Protein AF-A0A7E4VGL7-F1 (afdb_monomer_l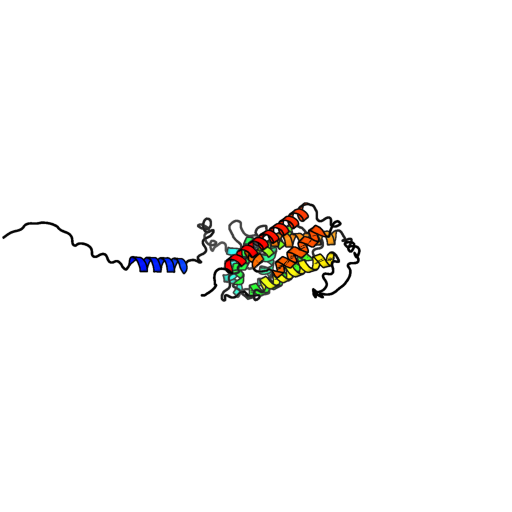ite)

Secondary structure (DSSP, 8-state):
--------PPPP----SHHHHHHHHHHHHHHHS--S--SSTTS-SS--S--GGGS--SHHHHHHHHHS--TT--HHHHHHHHHHHGGGS-HHHHHHHHHHHHHHHHH-S-HHHHHHHHHHHTTSHHHHHHHHHHHHHHHHHHTT-SS--HHHHHHHHHHHHHHHH-----SS--S--TT-HHHHHHHHHHHHHHHHHHHHTT----------S----------------HHHHHHHHHHHHHHHHHHHHS-HHHHHH-HHHHHHHHHHHHHHHHS-TT----HHHHHHHHHHHHHHHHHHHHHHHHHHHHSSS----

pLDDT: mean 70.69, std 19.96, range [30.34, 95.12]

Radius of gyration: 28.53 Å; chains: 1; bounding box: 106×74×69 Å

Sequence (317 aa):
MSDDQQRGRPSGGRGRGRGRDQRFLNNLQAQMGGMSLGGNRRQQRGRSAPLRDDLPTSLEDFLERVRTPKPHESLTDLAVYYRENYANWTDAEVTKVAEAVFNFSYHSDSMYDAVGFLNVAFADERFQNIFTKEFVIMAAILLDESDPDISQYERLGGFIGHMLKTKFNRPFHLIVDYSNKLLVAVMNVLMGILNEIPEALGIDEGPHVPDADNVEEEEEPTPAVPQLNDEDLSLLKCKATVLVCVVRVMNRRLFLDHFDLNDHVYKVLRILLCDTDGLALGKDLRRMILTAIIDIEKFSVLGAKNSTTNVLTQTPT

Foldseek 3Di:
DDDDDDDDDDDDDDPPDPPVVVVVVVVVCCVVVVVPDDDPPPPPDPDDQPDPVPDQPDLVSLLVCLQPPDPSDFLLSSLVVCVVCVVVDDLVSLLSVLVSLVVSLQPDPPLVSSLSSCLSNVLDVSSQVSNLVVVLVVLVCQLPDQDHDLSSLLSLLLNLLVNLVDDRDYDDDDDDDPVRSNVVSSVVSLVVLLVVLCVQQVNPPDDDDDPPDDDDDPPDPLPDGPPDDPRSLVSSLSSLSSLLSSLVSHDLVSCVVCVVSLVSSLVSLCCVQPVPPPRPSDPVSNVSSVVSNVSSVVSVVVSVVVVVVVVPPDDDD

Structure (mmCIF, N/CA/C/O backbone):
data_AF-A0A7E4VGL7-F1
#
_entry.id   AF-A0A7E4VGL7-F1
#
loop_
_atom_site.group_PDB
_atom_site.id
_atom_site.type_symbol
_atom_site.label_atom_id
_atom_site.label_alt_id
_atom_site.label_comp_id
_atom_site.label_asym_id
_atom_site.label_entity_id
_atom_site.label_seq_id
_atom_site.pdbx_PDB_ins_code
_atom_site.Cartn_x
_atom_site.Cartn_y
_atom_site.Cartn_z
_atom_site.occupancy
_atom_site.B_iso_or_equiv
_atom_site.auth_seq_id
_atom_site.auth_comp_id
_atom_site.auth_asym_id
_atom_site.auth_atom_id
_atom_site.pdbx_PDB_model_num
ATOM 1 N N . MET A 1 1 ? -83.008 -52.522 12.112 1.00 35.75 1 MET A N 1
ATOM 2 C CA . MET A 1 1 ? -82.609 -53.684 11.294 1.00 35.75 1 MET A CA 1
ATOM 3 C C . MET A 1 1 ? -81.917 -53.128 10.062 1.00 35.75 1 MET A C 1
ATOM 5 O O . MET A 1 1 ? -82.563 -52.330 9.404 1.00 35.75 1 MET A O 1
ATOM 9 N N . SER A 1 2 ? -80.683 -53.402 9.662 1.00 36.56 2 SER A N 1
ATOM 10 C CA . SER A 1 2 ? -79.429 -53.921 10.232 1.00 36.56 2 SER A CA 1
ATOM 11 C C . SER A 1 2 ? -78.349 -53.518 9.206 1.00 36.56 2 SER A C 1
ATOM 13 O O . SER A 1 2 ? -78.688 -53.168 8.074 1.00 36.56 2 SER A O 1
ATOM 15 N N . ASP A 1 3 ? -77.091 -53.536 9.626 1.00 41.38 3 ASP A N 1
ATOM 16 C CA . ASP A 1 3 ? -75.873 -53.173 8.890 1.00 41.38 3 ASP A CA 1
ATOM 17 C C . ASP A 1 3 ? -75.716 -53.826 7.499 1.00 41.38 3 ASP A C 1
ATOM 19 O O . ASP A 1 3 ? -76.172 -54.945 7.292 1.00 41.38 3 ASP A O 1
ATOM 23 N N . ASP A 1 4 ? -75.013 -53.166 6.564 1.00 41.81 4 ASP A N 1
ATOM 24 C CA . ASP A 1 4 ? -73.646 -53.596 6.228 1.00 41.81 4 ASP A CA 1
ATOM 25 C C . ASP A 1 4 ? -72.875 -52.673 5.260 1.00 41.81 4 ASP A C 1
ATOM 27 O O . ASP A 1 4 ? -73.409 -51.886 4.481 1.00 41.81 4 ASP A O 1
ATOM 31 N N . GLN A 1 5 ? -71.560 -52.786 5.400 1.00 48.84 5 GLN A N 1
ATOM 32 C CA . GLN A 1 5 ? -70.454 -51.967 4.908 1.00 48.84 5 GLN A CA 1
ATOM 33 C C . GLN A 1 5 ? -70.319 -51.868 3.376 1.00 48.84 5 GLN A C 1
ATOM 35 O O . GLN A 1 5 ? -70.469 -52.866 2.680 1.00 48.84 5 GLN A O 1
ATOM 40 N N . GLN A 1 6 ? -69.793 -50.737 2.872 1.00 42.19 6 GLN A N 1
ATOM 41 C CA . GLN A 1 6 ? -68.532 -50.725 2.102 1.00 42.19 6 GLN A CA 1
ATOM 42 C C . GLN A 1 6 ? -67.979 -49.313 1.826 1.00 42.19 6 GLN A C 1
ATOM 44 O O . GLN A 1 6 ? -68.684 -48.314 1.737 1.00 42.19 6 GLN A O 1
ATOM 49 N N . ARG A 1 7 ? -66.647 -49.273 1.751 1.00 46.03 7 ARG A N 1
ATOM 50 C CA . ARG A 1 7 ? -65.733 -48.124 1.710 1.00 46.03 7 ARG A CA 1
ATOM 51 C C . ARG A 1 7 ? -65.721 -47.418 0.344 1.00 46.03 7 ARG A C 1
ATOM 53 O O . ARG A 1 7 ? -65.695 -48.084 -0.682 1.00 46.03 7 ARG A O 1
ATOM 60 N N . GLY A 1 8 ? -65.537 -46.095 0.327 1.00 34.19 8 GLY A N 1
ATOM 61 C CA . GLY A 1 8 ? -65.179 -45.352 -0.891 1.00 34.19 8 GLY A CA 1
ATOM 62 C C . GLY A 1 8 ? -64.869 -43.876 -0.629 1.00 34.19 8 GLY A C 1
ATOM 63 O O . GLY A 1 8 ? -65.684 -43.153 -0.079 1.00 34.19 8 GLY A O 1
ATOM 64 N N . ARG A 1 9 ? -63.654 -43.449 -0.980 1.00 42.56 9 ARG A N 1
ATOM 65 C CA . ARG A 1 9 ? -63.027 -42.142 -0.699 1.00 42.56 9 ARG A CA 1
ATOM 66 C C . ARG A 1 9 ? -63.719 -40.952 -1.396 1.00 42.56 9 ARG A C 1
ATOM 68 O O . ARG A 1 9 ? -64.137 -41.116 -2.539 1.00 42.56 9 ARG A O 1
ATOM 75 N N . PRO A 1 10 ? -63.681 -39.727 -0.831 1.00 38.69 10 PRO A N 1
ATOM 76 C CA . PRO A 1 10 ? -63.914 -38.515 -1.608 1.00 38.69 10 PRO A CA 1
ATOM 77 C C . PRO A 1 10 ? -62.696 -38.203 -2.494 1.00 38.69 10 PRO A C 1
ATOM 79 O O . PRO A 1 10 ? -61.553 -38.122 -2.036 1.00 38.69 10 PRO A O 1
ATOM 82 N N . SER A 1 11 ? -62.957 -38.046 -3.791 1.00 43.16 11 SER A N 1
ATOM 83 C CA . SER A 1 11 ? -62.014 -37.593 -4.809 1.00 43.16 11 SER A CA 1
ATOM 84 C C . SER A 1 11 ? -61.562 -36.159 -4.538 1.00 43.16 11 SER A C 1
ATOM 86 O O . SER A 1 11 ? -62.377 -35.241 -4.444 1.00 43.16 11 SER A O 1
ATOM 88 N N . GLY A 1 12 ? -60.245 -35.979 -4.447 1.00 35.97 12 GLY A N 1
ATOM 89 C CA . GLY A 1 12 ? -59.592 -34.697 -4.233 1.00 35.97 12 GLY A CA 1
ATOM 90 C C . GLY A 1 12 ? -59.889 -33.670 -5.326 1.00 35.97 12 GLY A C 1
ATOM 91 O O . GLY A 1 12 ? -59.469 -33.816 -6.476 1.00 35.97 12 GLY A O 1
ATOM 92 N N . GLY A 1 13 ? -60.523 -32.572 -4.918 1.00 40.03 13 GLY A N 1
ATOM 93 C CA . GLY A 1 13 ? -60.442 -31.295 -5.612 1.00 40.03 13 GLY A CA 1
ATOM 94 C C . GLY A 1 13 ? -59.009 -30.773 -5.529 1.00 40.03 13 GLY A C 1
ATOM 95 O O . GLY A 1 13 ? -58.527 -30.370 -4.471 1.00 40.03 13 GLY A O 1
ATOM 96 N N . ARG A 1 14 ? -58.302 -30.825 -6.658 1.00 42.03 14 ARG A N 1
ATOM 97 C CA . ARG A 1 14 ? -56.966 -30.253 -6.838 1.00 42.03 14 ARG A CA 1
ATOM 98 C C . ARG A 1 14 ? -57.034 -28.733 -6.671 1.00 42.03 14 ARG A C 1
ATOM 100 O O . ARG A 1 14 ? -57.375 -28.023 -7.613 1.00 42.03 14 ARG A O 1
ATOM 107 N N . GLY A 1 15 ? -56.624 -28.239 -5.506 1.00 43.31 15 GLY A N 1
ATOM 108 C CA . GLY A 1 15 ? -56.225 -26.847 -5.301 1.00 43.31 15 GLY A CA 1
ATOM 109 C C . GLY A 1 15 ? -54.979 -26.516 -6.127 1.00 43.31 15 GLY A C 1
ATOM 110 O O . GLY A 1 15 ? -53.855 -26.546 -5.628 1.00 43.31 15 GLY A O 1
ATOM 111 N N . ARG A 1 16 ? -55.165 -26.216 -7.415 1.00 52.44 16 ARG A N 1
ATOM 112 C CA . ARG A 1 16 ? -54.160 -25.549 -8.250 1.00 52.44 16 ARG A CA 1
ATOM 113 C C . ARG A 1 16 ? -54.174 -24.064 -7.893 1.00 52.44 16 ARG A C 1
ATOM 115 O O . ARG A 1 16 ? -54.983 -23.315 -8.414 1.00 52.44 16 ARG A O 1
ATOM 122 N N . GLY A 1 17 ? -53.294 -23.657 -6.985 1.00 50.47 17 GLY A N 1
ATOM 123 C CA . GLY A 1 17 ? -53.096 -22.235 -6.682 1.00 50.47 17 GLY A CA 1
ATOM 124 C C . GLY A 1 17 ? -51.926 -21.964 -5.746 1.00 50.47 17 GLY A C 1
ATOM 125 O O . GLY A 1 17 ? -51.097 -21.118 -6.033 1.00 50.47 17 GLY A O 1
ATOM 126 N N . ARG A 1 18 ? -51.743 -22.765 -4.692 1.00 51.69 18 ARG A N 1
ATOM 127 C CA . ARG A 1 18 ? -50.743 -22.451 -3.649 1.00 51.69 18 ARG A CA 1
ATOM 128 C C . ARG A 1 18 ? -49.295 -22.844 -3.969 1.00 51.69 18 ARG A C 1
ATOM 130 O O . ARG A 1 18 ? -48.388 -22.515 -3.222 1.00 51.69 18 ARG A O 1
ATOM 137 N N . GLY A 1 19 ? -49.052 -23.544 -5.079 1.00 49.53 19 GLY A N 1
ATOM 138 C CA . GLY A 1 19 ? -47.708 -24.005 -5.456 1.00 49.53 19 GLY A CA 1
ATOM 139 C C . GLY A 1 19 ? -46.910 -23.041 -6.338 1.00 49.53 19 GLY A C 1
ATOM 140 O O . GLY A 1 19 ? -45.701 -23.237 -6.477 1.00 49.53 19 GLY A O 1
ATOM 141 N N . ARG A 1 20 ? -47.569 -22.049 -6.961 1.00 49.75 20 ARG A N 1
ATOM 142 C CA . ARG A 1 20 ? -46.892 -20.994 -7.735 1.00 49.75 20 ARG A CA 1
ATOM 143 C C . ARG A 1 20 ? -46.494 -19.836 -6.834 1.00 49.75 20 ARG A C 1
ATOM 145 O O . ARG A 1 20 ? -45.345 -19.430 -6.916 1.00 49.75 20 ARG A O 1
ATOM 152 N N . ASP A 1 21 ? -47.351 -19.436 -5.900 1.00 53.22 21 ASP A N 1
ATOM 153 C CA . ASP A 1 21 ? -47.039 -18.338 -4.979 1.00 53.22 21 ASP A CA 1
ATOM 154 C C . ASP A 1 21 ? -45.958 -18.732 -3.970 1.00 53.22 21 ASP A C 1
ATOM 156 O O . ASP A 1 21 ? -45.060 -17.946 -3.711 1.00 53.22 21 ASP A O 1
ATOM 160 N N . GLN A 1 22 ? -45.938 -19.983 -3.491 1.00 51.12 22 GLN A N 1
ATOM 161 C CA . GLN A 1 22 ? -44.859 -20.456 -2.614 1.00 51.12 22 GLN A CA 1
ATOM 162 C C . GLN A 1 22 ? -43.512 -20.554 -3.347 1.00 51.12 22 GLN A C 1
ATOM 164 O O . GLN A 1 22 ? -42.471 -20.271 -2.768 1.00 51.12 22 GLN A O 1
ATOM 169 N N . ARG A 1 23 ? -43.508 -20.946 -4.630 1.00 56.47 23 ARG A N 1
ATOM 170 C CA . ARG A 1 23 ? -42.279 -20.984 -5.441 1.00 56.47 23 ARG A CA 1
ATOM 171 C C . ARG A 1 23 ? -41.836 -19.594 -5.872 1.00 56.47 23 ARG A C 1
ATOM 173 O O . ARG A 1 23 ? -40.640 -19.356 -5.943 1.00 56.47 23 ARG A O 1
ATOM 180 N N . PHE A 1 24 ? -42.777 -18.690 -6.120 1.00 59.03 24 PHE A N 1
ATOM 181 C CA . PHE A 1 24 ? -42.495 -17.293 -6.410 1.00 59.03 24 PHE A CA 1
ATOM 182 C C . PHE A 1 24 ? -41.963 -16.580 -5.170 1.00 59.03 24 PHE A C 1
ATOM 184 O O . PHE A 1 24 ? -40.935 -15.937 -5.278 1.00 59.03 24 PHE A O 1
ATOM 191 N N . LEU A 1 25 ? -42.553 -16.785 -3.987 1.00 55.59 25 LEU A N 1
ATOM 192 C CA . LEU A 1 25 ? -42.050 -16.261 -2.714 1.00 55.59 25 LEU A CA 1
ATOM 193 C C . LEU A 1 25 ? -40.712 -16.886 -2.319 1.00 55.59 25 LEU A C 1
ATOM 195 O O . LEU A 1 25 ? -39.833 -16.155 -1.893 1.00 55.59 25 LEU A O 1
ATOM 199 N N . ASN A 1 26 ? -40.498 -18.190 -2.525 1.00 50.38 26 ASN A N 1
ATOM 200 C CA . ASN A 1 26 ? -39.191 -18.811 -2.282 1.00 50.38 26 ASN A CA 1
ATOM 201 C C . ASN A 1 26 ? -38.133 -18.333 -3.290 1.00 50.38 26 ASN A C 1
ATOM 203 O O . ASN A 1 26 ? -36.980 -18.157 -2.911 1.00 50.38 26 ASN A O 1
ATOM 207 N N . ASN A 1 27 ? -38.505 -18.076 -4.550 1.00 56.97 27 ASN A N 1
ATOM 208 C CA . ASN A 1 27 ? -37.599 -17.492 -5.540 1.00 56.97 27 ASN A CA 1
ATOM 209 C C . ASN A 1 27 ? -37.365 -15.999 -5.296 1.00 56.97 27 ASN A C 1
ATOM 211 O O . ASN A 1 27 ? -36.249 -15.547 -5.510 1.00 56.97 27 ASN A O 1
ATOM 215 N N . LEU A 1 28 ? -38.349 -15.249 -4.792 1.00 45.16 28 LEU A N 1
ATOM 216 C CA . LEU A 1 28 ? -38.171 -13.864 -4.353 1.00 45.16 28 LEU A CA 1
ATOM 217 C C . LEU A 1 28 ? -37.354 -13.800 -3.069 1.00 45.16 28 LEU A C 1
ATOM 219 O O . LEU A 1 28 ? -36.558 -12.894 -2.916 1.00 45.16 28 LEU A O 1
ATOM 223 N N . GLN A 1 29 ? -37.485 -14.763 -2.159 1.00 48.03 29 GLN A N 1
ATOM 224 C CA . GLN A 1 29 ? -36.655 -14.860 -0.961 1.00 48.03 29 GLN A CA 1
ATOM 225 C C . GLN A 1 29 ? -35.239 -15.345 -1.306 1.00 48.03 29 GLN A C 1
ATOM 227 O O . GLN A 1 29 ? -34.291 -14.948 -0.643 1.00 48.03 29 GLN A O 1
ATOM 232 N N . ALA A 1 30 ? -35.062 -16.117 -2.382 1.00 51.22 30 ALA A N 1
ATOM 233 C CA . ALA A 1 30 ? -33.752 -16.441 -2.948 1.00 51.22 30 ALA A CA 1
ATOM 234 C C . ALA A 1 30 ? -33.145 -15.275 -3.758 1.00 51.22 30 ALA A C 1
ATOM 236 O O . ALA A 1 30 ? -31.930 -15.103 -3.745 1.00 51.22 30 ALA A O 1
ATOM 237 N N . GLN A 1 31 ? -33.965 -14.449 -4.419 1.00 48.06 31 GLN A N 1
ATOM 238 C CA . GLN A 1 31 ? -33.520 -13.268 -5.176 1.00 48.06 31 GLN A CA 1
ATOM 239 C C . GLN A 1 31 ? -33.316 -12.030 -4.290 1.00 48.06 31 GLN A C 1
ATOM 241 O O . GLN A 1 31 ? -32.414 -11.246 -4.555 1.00 48.06 31 GLN A O 1
ATOM 246 N N . MET A 1 32 ? -34.078 -11.879 -3.205 1.00 42.41 32 MET A N 1
ATOM 247 C CA . MET A 1 32 ? -33.905 -10.822 -2.198 1.00 42.41 32 MET A CA 1
ATOM 248 C C . MET A 1 32 ? -33.009 -11.263 -1.028 1.00 42.41 32 MET A C 1
ATOM 250 O O . MET A 1 32 ? -32.472 -10.420 -0.320 1.00 42.41 32 MET A O 1
ATOM 254 N N . GLY A 1 33 ? -32.791 -12.570 -0.841 1.00 43.81 33 GLY A N 1
ATOM 255 C CA . GLY A 1 33 ? -31.859 -13.160 0.136 1.00 43.81 33 GLY A CA 1
ATOM 256 C C . GLY A 1 33 ? -30.529 -13.631 -0.469 1.00 43.81 33 GLY A C 1
ATOM 257 O O . GLY A 1 33 ? -29.818 -14.429 0.141 1.00 43.81 33 GLY A O 1
ATOM 258 N N . GLY A 1 34 ? -30.196 -13.154 -1.671 1.00 36.78 34 GLY A N 1
ATOM 259 C CA . GLY A 1 34 ? -29.098 -13.639 -2.513 1.00 36.78 34 GLY A CA 1
ATOM 260 C C . GLY A 1 34 ? -27.893 -12.706 -2.655 1.00 36.78 34 GLY A C 1
ATOM 261 O O . GLY A 1 34 ? -27.204 -12.771 -3.664 1.00 36.78 34 GLY A O 1
ATOM 262 N N . MET A 1 35 ? -27.612 -11.858 -1.663 1.00 37.28 35 MET A N 1
ATOM 263 C CA . MET A 1 35 ? -26.263 -11.321 -1.402 1.00 37.28 35 MET A CA 1
ATOM 264 C C . MET A 1 35 ? -25.820 -11.721 0.013 1.00 37.28 35 MET A C 1
ATOM 266 O O . MET A 1 35 ? -25.294 -10.931 0.789 1.00 37.28 35 MET A O 1
ATOM 270 N N . SER A 1 36 ? -26.061 -12.986 0.367 1.00 37.47 36 SER A N 1
ATOM 271 C CA . SER A 1 36 ? -25.410 -13.620 1.508 1.00 37.47 36 SER A CA 1
ATOM 272 C C . SER A 1 36 ? -24.080 -14.210 1.045 1.00 37.47 36 SER A C 1
ATOM 274 O O . SER A 1 36 ? -24.042 -15.126 0.226 1.00 37.47 36 SER A O 1
ATOM 276 N N . LEU A 1 37 ? -22.995 -13.635 1.563 1.00 42.81 37 LEU A N 1
ATOM 277 C CA . LEU A 1 37 ? -21.621 -14.145 1.596 1.00 42.81 37 LEU A CA 1
ATOM 278 C C . LEU A 1 37 ? -21.549 -15.683 1.537 1.00 42.81 37 LEU A C 1
ATOM 280 O O . LEU A 1 37 ? -21.711 -16.376 2.546 1.00 42.81 37 LEU A O 1
ATOM 284 N N . GLY A 1 38 ? -21.281 -16.212 0.344 1.00 37.66 38 GLY A N 1
ATOM 285 C CA . GLY A 1 38 ? -21.387 -17.641 0.053 1.00 37.66 38 GLY A CA 1
ATOM 286 C C . GLY A 1 38 ? -20.372 -18.130 -0.973 1.00 37.66 38 GLY A C 1
ATOM 287 O O . GLY A 1 38 ? -20.719 -18.906 -1.851 1.00 37.66 38 GLY A O 1
ATOM 288 N N . GLY A 1 39 ? -19.122 -17.682 -0.859 1.00 32.72 39 GLY A N 1
ATOM 289 C CA . GLY A 1 39 ? -17.999 -18.138 -1.681 1.00 32.72 39 GLY A CA 1
ATOM 290 C C . GLY A 1 39 ? -16.689 -18.114 -0.897 1.00 32.72 39 GLY A C 1
ATOM 291 O O . GLY A 1 39 ? -15.797 -17.365 -1.257 1.00 32.72 39 GLY A O 1
ATOM 292 N N . ASN A 1 40 ? -16.676 -18.834 0.239 1.00 34.66 40 ASN A N 1
ATOM 293 C CA . ASN A 1 40 ? -15.522 -19.414 0.975 1.00 34.66 40 ASN A CA 1
ATOM 294 C C . ASN A 1 40 ? -15.868 -19.813 2.432 1.00 34.66 40 ASN A C 1
ATOM 296 O O . ASN A 1 40 ? -15.005 -19.956 3.291 1.00 34.66 40 ASN A O 1
ATOM 300 N N . ARG A 1 41 ? -17.143 -20.096 2.739 1.00 38.06 41 ARG A N 1
ATOM 301 C CA . ARG A 1 41 ? -17.573 -20.640 4.044 1.00 38.06 41 ARG A CA 1
ATOM 302 C C . ARG A 1 41 ? -17.479 -22.172 4.123 1.00 38.06 41 ARG A C 1
ATOM 304 O O . ARG A 1 41 ? -18.431 -22.838 4.524 1.00 38.06 41 ARG A O 1
ATOM 311 N N . ARG A 1 42 ? -16.328 -22.746 3.757 1.00 39.75 42 ARG A N 1
ATOM 312 C CA . ARG A 1 42 ? -16.004 -24.156 4.064 1.00 39.75 42 ARG A CA 1
ATOM 313 C C . ARG A 1 42 ? -14.749 -24.359 4.924 1.00 39.75 42 ARG A C 1
ATOM 315 O O . ARG A 1 42 ? -14.366 -25.502 5.129 1.00 39.75 42 ARG A O 1
ATOM 322 N N . GLN A 1 43 ? -14.196 -23.296 5.523 1.00 42.91 43 GLN A N 1
ATOM 323 C CA . GLN A 1 43 ? -13.124 -23.406 6.533 1.00 42.91 43 GLN A CA 1
ATOM 324 C C . GLN A 1 43 ? -13.321 -22.602 7.838 1.00 42.91 43 GLN A C 1
ATOM 326 O O . GLN A 1 43 ? -12.445 -22.623 8.689 1.00 42.91 43 GLN A O 1
ATOM 331 N N . GLN A 1 44 ? -14.471 -21.958 8.079 1.00 43.75 44 GLN A N 1
ATOM 332 C CA . GLN A 1 44 ? -14.704 -21.192 9.325 1.00 43.75 44 GLN A CA 1
ATOM 333 C C . GLN A 1 44 ? -15.901 -21.693 10.153 1.00 43.75 44 GLN A C 1
ATOM 335 O O . GLN A 1 44 ? -16.683 -20.916 10.693 1.00 43.75 44 GLN A O 1
ATOM 340 N N . ARG A 1 45 ? -16.069 -23.013 10.271 1.00 38.84 45 ARG A N 1
ATOM 341 C CA . ARG A 1 45 ? -16.861 -23.604 11.364 1.00 38.84 45 ARG A CA 1
ATOM 342 C C . ARG A 1 45 ? -15.884 -24.238 12.343 1.00 38.84 45 ARG A C 1
ATOM 344 O O . ARG A 1 45 ? -15.449 -25.358 12.111 1.00 38.84 45 ARG A O 1
ATOM 351 N N . GLY A 1 46 ? -15.523 -23.495 13.391 1.00 37.41 46 GLY A N 1
ATOM 352 C CA . GLY A 1 46 ? -14.714 -24.030 14.489 1.00 37.41 46 GLY A CA 1
ATOM 353 C C . GLY A 1 46 ? -13.739 -23.076 15.181 1.00 37.41 46 GLY A C 1
ATOM 354 O O . GLY A 1 46 ? -13.053 -23.533 16.083 1.00 37.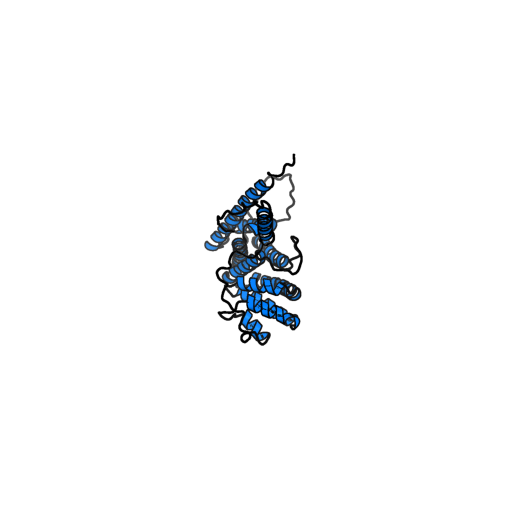41 46 GLY A O 1
ATOM 355 N N . ARG A 1 47 ? -13.652 -21.788 14.821 1.00 43.62 47 ARG A N 1
ATOM 356 C CA . ARG A 1 47 ? -12.940 -20.818 15.667 1.00 43.62 47 ARG A CA 1
ATOM 357 C C . ARG A 1 47 ? -13.957 -20.135 16.568 1.00 43.62 47 ARG A C 1
ATOM 359 O O . ARG A 1 47 ? -14.747 -19.309 16.119 1.00 43.62 47 ARG A O 1
ATOM 366 N N . SER A 1 48 ? -14.010 -20.604 17.811 1.00 37.84 48 SER A N 1
ATOM 367 C CA . SER A 1 48 ? -14.604 -19.873 18.923 1.00 37.84 48 SER A CA 1
ATOM 368 C C . SER A 1 48 ? -14.071 -18.445 18.902 1.00 37.84 48 SER A C 1
ATOM 370 O O . SER A 1 48 ? -12.881 -18.253 18.652 1.00 37.84 48 SER A O 1
ATOM 372 N N . ALA A 1 49 ? -14.940 -17.471 19.183 1.00 44.28 49 ALA A N 1
ATOM 373 C CA . ALA A 1 49 ? -14.508 -16.141 19.601 1.00 44.28 49 ALA A CA 1
ATOM 374 C C . ALA A 1 49 ? -13.335 -16.276 20.591 1.00 44.28 49 ALA A C 1
ATOM 376 O O . ALA A 1 49 ? -13.330 -17.263 21.346 1.00 44.28 49 ALA A O 1
ATOM 377 N N . PRO A 1 50 ? -12.354 -15.354 20.584 1.00 47.22 50 PRO A N 1
ATOM 378 C CA . PRO A 1 50 ? -11.258 -15.403 21.541 1.00 47.22 50 PRO A CA 1
ATOM 379 C C . PRO A 1 50 ? -11.846 -15.642 22.933 1.00 47.22 50 PRO A C 1
ATOM 381 O O . PRO A 1 50 ? -12.807 -14.976 23.336 1.00 47.22 50 PRO A O 1
ATOM 384 N N . LEU A 1 51 ? -11.357 -16.687 23.612 1.00 52.97 51 LEU A N 1
ATOM 385 C CA . LEU A 1 51 ? -11.709 -16.958 25.002 1.00 52.97 51 LEU A CA 1
ATOM 386 C C . LEU A 1 51 ? -11.545 -15.629 25.743 1.00 52.97 51 LEU A C 1
ATOM 388 O O . LEU A 1 51 ? -10.500 -15.001 25.616 1.00 52.97 51 LEU A O 1
ATOM 392 N N . ARG A 1 52 ? -12.586 -15.169 26.449 1.00 54.66 52 ARG A N 1
ATOM 393 C CA . ARG A 1 52 ? -12.614 -13.848 27.110 1.00 54.66 52 ARG A CA 1
ATOM 394 C C . ARG A 1 52 ? -11.395 -13.576 28.006 1.00 54.66 52 ARG A C 1
ATOM 396 O O . ARG A 1 52 ? -11.092 -12.417 28.255 1.00 54.66 52 ARG A O 1
ATOM 403 N N . ASP A 1 53 ? -10.706 -14.628 28.440 1.00 57.53 53 ASP A N 1
ATOM 404 C CA . ASP A 1 53 ? -9.503 -14.577 29.273 1.00 57.53 53 ASP A CA 1
ATOM 405 C C . ASP A 1 53 ? -8.210 -14.259 28.494 1.00 57.53 53 ASP A C 1
ATOM 407 O O . ASP A 1 53 ? -7.172 -14.029 29.103 1.00 57.53 53 ASP A O 1
ATOM 411 N N . ASP A 1 54 ? -8.256 -14.238 27.159 1.00 74.94 54 ASP A N 1
ATOM 412 C CA . ASP A 1 54 ? -7.120 -13.943 26.276 1.00 74.94 54 ASP A CA 1
ATOM 413 C C . ASP A 1 54 ? -7.320 -12.612 25.534 1.00 74.94 54 ASP A C 1
ATOM 415 O O . ASP A 1 54 ? -6.847 -12.447 24.411 1.00 74.94 54 ASP A O 1
ATOM 419 N N . LEU A 1 55 ? -8.060 -11.664 26.118 1.00 78.94 55 LEU A N 1
ATOM 420 C CA . LEU A 1 55 ? -8.203 -10.314 25.572 1.00 78.94 55 LEU A CA 1
ATOM 421 C C . LEU A 1 55 ? -7.032 -9.419 26.009 1.00 78.94 55 LEU A C 1
ATOM 423 O O . LEU A 1 55 ? -6.496 -9.610 27.101 1.00 78.94 55 LEU A O 1
ATOM 427 N N . PRO A 1 56 ? -6.624 -8.452 25.171 1.00 83.00 56 PRO A N 1
ATOM 428 C CA . PRO A 1 56 ? -5.628 -7.460 25.550 1.00 83.00 56 PRO A CA 1
ATOM 429 C C . PRO A 1 56 ? -6.030 -6.730 26.839 1.00 83.00 56 PRO A C 1
ATOM 431 O O . PRO A 1 56 ? -7.188 -6.355 27.005 1.00 83.00 56 PRO A O 1
ATOM 434 N N . THR A 1 57 ? -5.083 -6.521 27.751 1.00 84.62 57 THR A N 1
ATOM 435 C CA . THR A 1 57 ? -5.335 -5.912 29.077 1.00 84.62 57 THR A CA 1
ATOM 436 C C . THR A 1 57 ? -4.968 -4.430 29.156 1.00 84.62 57 THR A C 1
ATOM 438 O O . THR A 1 57 ? -5.459 -3.713 30.028 1.00 84.62 57 THR A O 1
ATOM 441 N N . SER A 1 58 ? -4.136 -3.953 28.230 1.00 89.69 58 SER A N 1
ATOM 442 C CA . SER A 1 58 ? -3.751 -2.549 28.077 1.00 89.69 58 SER A CA 1
ATOM 443 C C . SER A 1 58 ? -3.565 -2.192 26.600 1.00 89.69 58 SER A C 1
ATOM 445 O O . SER A 1 58 ? -3.618 -3.063 25.727 1.00 89.69 58 SER A O 1
ATOM 447 N N . LEU A 1 59 ? -3.333 -0.908 26.311 1.00 90.62 59 LEU A N 1
ATOM 448 C CA . LEU A 1 59 ? -2.963 -0.470 24.967 1.00 90.62 59 LEU A CA 1
ATOM 449 C C . LEU A 1 59 ? -1.625 -1.078 24.533 1.00 90.62 59 LEU A C 1
ATOM 451 O O . LEU A 1 59 ? -1.511 -1.535 23.404 1.00 90.62 59 LEU A O 1
ATOM 455 N N . GLU A 1 60 ? -0.619 -1.106 25.403 1.00 93.56 60 GLU A N 1
ATOM 456 C CA . GLU A 1 60 ? 0.695 -1.674 25.086 1.00 93.56 60 GLU A CA 1
ATOM 457 C C . GLU A 1 60 ? 0.599 -3.164 24.748 1.00 93.56 60 GLU A C 1
ATOM 459 O O . GLU A 1 60 ? 1.187 -3.601 23.762 1.00 93.56 60 GLU A O 1
ATOM 464 N N . ASP A 1 61 ? -0.188 -3.921 25.515 1.00 92.25 61 ASP A N 1
ATOM 465 C CA . ASP A 1 61 ? -0.467 -5.336 25.247 1.00 92.25 61 ASP A CA 1
ATOM 466 C C . ASP A 1 61 ? -1.213 -5.509 23.913 1.00 92.25 61 ASP A C 1
ATOM 468 O O . ASP A 1 61 ? -0.870 -6.361 23.095 1.00 92.25 61 ASP A O 1
ATOM 472 N N . PHE A 1 62 ? -2.183 -4.636 23.626 1.00 93.50 62 PHE A N 1
ATOM 473 C CA . PHE A 1 62 ? -2.864 -4.620 22.333 1.00 93.50 62 PHE A CA 1
ATOM 474 C C . PHE A 1 62 ? -1.905 -4.344 21.168 1.00 93.50 62 PHE A C 1
ATOM 476 O O . PHE A 1 62 ? -1.910 -5.079 20.182 1.00 93.50 62 PHE A O 1
ATOM 483 N N . LEU A 1 63 ? -1.067 -3.310 21.277 1.00 94.81 63 LEU A N 1
ATOM 484 C CA . LEU A 1 63 ? -0.098 -2.937 20.245 1.00 94.81 63 LEU A CA 1
ATOM 485 C C . LEU A 1 63 ? 0.917 -4.053 20.005 1.00 94.81 63 LEU A C 1
ATOM 487 O O . LEU A 1 63 ? 1.257 -4.325 18.855 1.00 94.81 63 LEU A O 1
ATOM 491 N N . GLU A 1 64 ? 1.371 -4.721 21.062 1.00 93.19 64 GLU A N 1
ATOM 492 C CA . GLU A 1 64 ? 2.284 -5.852 20.929 1.00 93.19 64 GLU A CA 1
ATOM 493 C C . GLU A 1 64 ? 1.630 -7.023 20.197 1.00 93.19 64 GLU A C 1
ATOM 495 O O . GLU A 1 64 ? 2.240 -7.617 19.313 1.00 93.19 64 GLU A O 1
ATOM 500 N N . ARG A 1 65 ? 0.354 -7.300 20.471 1.00 91.44 65 ARG A N 1
ATOM 501 C CA . ARG A 1 65 ? -0.399 -8.341 19.756 1.00 91.44 65 ARG A CA 1
ATOM 502 C C . ARG A 1 65 ? -0.724 -7.971 18.316 1.00 91.44 65 ARG A C 1
ATOM 504 O O . ARG A 1 65 ? -0.821 -8.861 17.480 1.00 91.44 65 ARG A O 1
ATOM 511 N N . VAL A 1 66 ? -0.866 -6.685 17.998 1.00 92.50 66 VAL A N 1
ATOM 512 C CA . VAL A 1 66 ? -0.980 -6.232 16.602 1.00 92.50 66 VAL A CA 1
ATOM 513 C C . VAL A 1 66 ? 0.338 -6.451 15.858 1.00 92.50 66 VAL A C 1
ATOM 515 O O . VAL A 1 66 ? 0.319 -6.918 14.722 1.00 92.50 66 VAL A O 1
ATOM 518 N N . ARG A 1 67 ? 1.482 -6.158 16.488 1.00 91.56 67 ARG A N 1
ATOM 519 C CA . ARG A 1 67 ? 2.812 -6.380 15.889 1.00 91.56 67 ARG A CA 1
ATOM 520 C C . ARG A 1 67 ? 3.138 -7.863 15.751 1.00 91.56 67 ARG A C 1
ATOM 522 O O . ARG A 1 67 ? 3.656 -8.283 14.720 1.00 91.56 67 ARG A O 1
ATOM 529 N N . THR A 1 68 ? 2.792 -8.641 16.770 1.00 89.12 68 THR A N 1
ATOM 530 C CA . THR A 1 68 ? 3.118 -10.060 16.881 1.00 89.12 68 THR A CA 1
ATOM 531 C C . THR A 1 68 ? 1.871 -10.850 17.300 1.00 89.12 68 THR A C 1
ATOM 533 O O . THR A 1 68 ? 1.730 -11.219 18.471 1.00 89.12 68 THR A O 1
ATOM 536 N N . PRO A 1 69 ? 0.938 -11.124 16.365 1.00 85.75 69 PRO A N 1
ATOM 537 C CA . PRO A 1 69 ? -0.274 -11.873 16.672 1.00 85.75 69 PRO A CA 1
ATOM 538 C C . PRO A 1 69 ? 0.047 -13.270 17.191 1.00 85.75 69 PRO A C 1
ATOM 540 O O . PRO A 1 69 ? 0.961 -13.949 16.709 1.00 85.75 69 PRO A O 1
ATOM 543 N N . LYS A 1 70 ? -0.737 -13.740 18.164 1.00 83.38 70 LYS A N 1
ATOM 544 C CA . LYS A 1 70 ? -0.612 -15.118 18.651 1.00 83.38 70 LYS A CA 1
ATOM 545 C C . LYS A 1 70 ? -0.987 -16.104 17.530 1.00 83.38 70 LYS A C 1
ATOM 547 O O . LYS A 1 70 ? -1.841 -15.786 16.708 1.00 83.38 70 LYS A O 1
ATOM 552 N N . PRO A 1 71 ? -0.451 -17.341 17.514 1.00 79.50 71 PRO A N 1
ATOM 553 C CA . PRO A 1 71 ? -0.679 -18.302 16.422 1.00 79.50 71 PRO A CA 1
ATOM 554 C C . PRO A 1 71 ? -2.153 -18.611 16.099 1.00 79.50 71 PRO A C 1
ATOM 556 O O . PRO A 1 71 ? -2.487 -19.027 14.989 1.00 79.50 71 PRO A O 1
ATOM 559 N N . HIS A 1 72 ? -3.045 -18.455 17.078 1.00 79.31 72 HIS A N 1
ATOM 560 C CA . HIS A 1 72 ? -4.487 -18.680 16.947 1.00 79.31 72 HIS A CA 1
ATOM 561 C C . HIS A 1 72 ? -5.307 -17.399 16.769 1.00 79.31 72 HIS A C 1
ATOM 563 O O . HIS A 1 72 ? -6.502 -17.498 16.488 1.00 79.31 72 HIS A O 1
ATOM 569 N N . GLU A 1 73 ? -4.694 -16.230 16.921 1.00 80.44 73 GLU A N 1
ATOM 570 C CA . GLU A 1 73 ? -5.349 -14.928 16.870 1.00 80.44 73 GLU A CA 1
ATOM 571 C C . GLU A 1 73 ? -5.205 -14.303 15.484 1.00 80.44 73 GLU A C 1
ATOM 573 O O . GLU A 1 73 ? -4.106 -14.217 14.940 1.00 80.44 73 GLU A O 1
ATOM 578 N N . SER A 1 74 ? -6.317 -13.850 14.905 1.00 84.00 74 SER A N 1
ATOM 579 C CA . SER A 1 74 ? -6.262 -13.030 13.697 1.00 84.00 74 SER A CA 1
ATOM 580 C C . SER A 1 74 ? -6.250 -11.547 14.057 1.00 84.00 74 SER A C 1
ATOM 582 O O . SER A 1 74 ? -6.884 -11.125 15.026 1.00 84.00 74 SER A O 1
ATOM 584 N N . LEU A 1 75 ? -5.633 -10.715 13.214 1.00 88.44 75 LEU A N 1
ATOM 585 C CA . LEU A 1 75 ? -5.786 -9.263 13.348 1.00 88.44 75 LEU A CA 1
ATOM 586 C C . LEU A 1 75 ? -7.245 -8.816 13.212 1.00 88.44 75 LEU A C 1
ATOM 588 O O . LEU A 1 75 ? -7.627 -7.789 13.758 1.00 88.44 75 LEU A O 1
ATOM 592 N N . THR A 1 76 ? -8.092 -9.590 12.530 1.00 85.94 76 THR A N 1
ATOM 593 C CA . THR A 1 76 ? -9.526 -9.285 12.474 1.00 85.94 76 THR A CA 1
ATOM 594 C C . THR A 1 76 ? -10.179 -9.416 13.856 1.00 85.94 76 THR A C 1
ATOM 596 O O . THR A 1 76 ? -11.029 -8.596 14.196 1.00 85.94 76 THR A O 1
ATOM 599 N N . ASP A 1 77 ? -9.755 -10.380 14.680 1.00 86.12 77 ASP A N 1
ATOM 600 C CA . ASP A 1 77 ? -10.237 -10.524 16.062 1.00 86.12 77 ASP A CA 1
ATOM 601 C C . ASP A 1 77 ? -9.766 -9.347 16.933 1.00 86.12 77 ASP A C 1
ATOM 603 O O . ASP A 1 77 ? -10.562 -8.752 17.664 1.00 86.12 77 ASP A O 1
ATOM 607 N N . LEU A 1 78 ? -8.504 -8.930 16.775 1.00 90.38 78 LEU A N 1
ATOM 608 C CA . LEU A 1 78 ? -7.967 -7.722 17.415 1.00 90.38 78 LEU A CA 1
ATOM 609 C C . LEU A 1 78 ? -8.703 -6.451 16.961 1.00 90.38 78 LEU A C 1
ATOM 611 O O . LEU A 1 78 ? -8.920 -5.544 17.761 1.00 90.38 78 LEU A O 1
ATOM 615 N N . ALA A 1 79 ? -9.162 -6.385 15.712 1.00 89.81 79 ALA A N 1
ATOM 616 C CA . ALA A 1 79 ? -9.941 -5.255 15.214 1.00 89.81 79 ALA A CA 1
ATOM 617 C C . ALA A 1 79 ? -11.350 -5.184 15.822 1.00 89.81 79 ALA A C 1
ATOM 619 O O . ALA A 1 79 ? -11.893 -4.093 16.008 1.00 89.81 79 ALA A O 1
ATOM 620 N N . VAL A 1 80 ? -11.953 -6.328 16.162 1.00 87.69 80 VAL A N 1
ATOM 621 C CA . VAL A 1 80 ? -13.211 -6.352 16.925 1.00 87.69 80 VAL A CA 1
ATOM 622 C C . VAL A 1 80 ? -12.976 -5.793 18.324 1.00 87.69 80 VAL A C 1
ATOM 624 O O . VAL A 1 80 ? -13.725 -4.917 18.751 1.00 87.69 80 VAL A O 1
ATOM 627 N N . TYR A 1 81 ? -11.898 -6.214 18.993 1.00 89.44 81 TYR A N 1
ATOM 628 C CA . TYR A 1 81 ? -11.520 -5.656 20.293 1.00 89.44 81 TYR A CA 1
ATOM 629 C C . TYR A 1 81 ? -11.260 -4.145 20.220 1.00 89.44 81 TYR A C 1
ATOM 631 O O . TYR A 1 81 ? -11.785 -3.391 21.041 1.00 89.44 81 TYR A O 1
ATOM 639 N N . TYR A 1 82 ? -10.513 -3.687 19.209 1.00 91.50 82 TYR A N 1
ATOM 640 C CA . TYR A 1 82 ? -10.306 -2.264 18.931 1.00 91.50 82 TYR A CA 1
ATOM 641 C C . TYR A 1 82 ? -11.641 -1.521 18.864 1.00 91.50 82 TYR A C 1
ATOM 643 O O . TYR A 1 82 ? -11.857 -0.540 19.573 1.00 91.50 82 TYR A O 1
ATOM 651 N N . ARG A 1 83 ? -12.578 -2.033 18.063 1.00 87.06 83 ARG A N 1
ATOM 652 C CA . ARG A 1 83 ? -13.893 -1.423 17.858 1.00 87.06 83 ARG A CA 1
ATOM 653 C C . ARG A 1 83 ? -14.748 -1.374 19.130 1.00 87.06 83 ARG A C 1
ATOM 655 O O . ARG A 1 83 ? -15.618 -0.520 19.244 1.00 87.06 83 ARG A O 1
ATOM 662 N N . GLU A 1 84 ? -14.533 -2.257 20.092 1.00 86.94 84 GLU A N 1
ATOM 663 C CA . GLU A 1 84 ? -15.254 -2.207 21.367 1.00 86.94 84 GLU A CA 1
ATOM 664 C C . GLU A 1 84 ? -14.651 -1.189 22.351 1.00 86.94 84 GLU A C 1
ATOM 666 O O . GLU A 1 84 ? -15.346 -0.742 23.262 1.00 86.94 84 GLU A O 1
ATOM 671 N N . ASN A 1 85 ? -13.391 -0.777 22.150 1.00 86.44 85 ASN A N 1
ATOM 672 C CA . ASN A 1 85 ? -12.623 -0.006 23.135 1.00 86.44 85 ASN A CA 1
ATOM 673 C C . ASN A 1 85 ? -12.103 1.357 22.642 1.00 86.44 85 ASN A C 1
ATOM 675 O O . ASN A 1 85 ? -11.717 2.179 23.472 1.00 86.44 85 ASN A O 1
ATOM 679 N N . TYR A 1 86 ? -12.129 1.640 21.335 1.00 83.19 86 TYR A N 1
ATOM 680 C CA . TYR A 1 86 ? -11.534 2.848 20.734 1.00 83.19 86 TYR A CA 1
ATOM 681 C C . TYR A 1 86 ? -12.073 4.170 21.298 1.00 83.19 86 TYR A C 1
ATOM 683 O O . TYR A 1 86 ? -11.354 5.169 21.328 1.00 83.19 86 TYR A O 1
ATOM 691 N N . ALA A 1 87 ? -13.3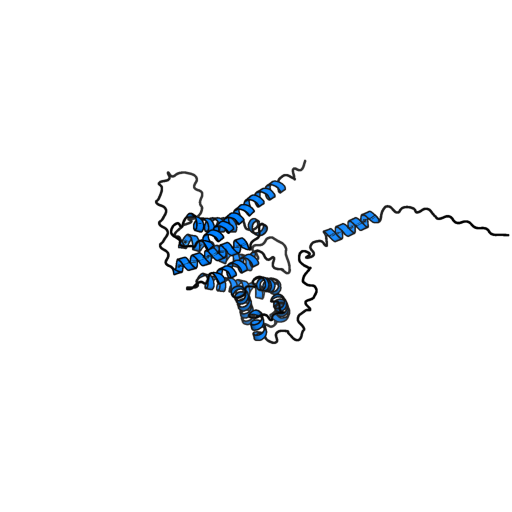24 4.188 21.771 1.00 85.50 87 ALA A N 1
ATOM 692 C CA . ALA A 1 87 ? -13.934 5.367 22.382 1.00 85.50 87 ALA A CA 1
ATOM 693 C C . ALA A 1 87 ? -13.199 5.827 23.656 1.00 85.50 87 ALA A C 1
ATOM 695 O O . ALA A 1 87 ? -13.297 6.994 24.028 1.00 85.50 87 ALA A O 1
ATOM 696 N N . ASN A 1 88 ? -12.447 4.929 24.301 1.00 88.69 88 ASN A N 1
ATOM 697 C CA . ASN A 1 88 ? -11.678 5.214 25.510 1.00 88.69 88 ASN A CA 1
ATOM 698 C C . ASN A 1 88 ? -10.240 5.670 25.218 1.00 88.69 88 ASN A C 1
ATOM 700 O O . ASN A 1 88 ? -9.514 5.992 26.154 1.00 88.69 88 ASN A O 1
ATOM 704 N N . TRP A 1 89 ? -9.807 5.659 23.954 1.00 91.50 89 TRP A N 1
ATOM 705 C CA . TRP A 1 89 ? -8.428 5.963 23.568 1.00 91.50 89 TRP A CA 1
ATOM 706 C C . TRP A 1 89 ? -8.311 7.376 22.994 1.00 91.50 89 TRP A C 1
ATOM 708 O O . TRP A 1 89 ? -9.223 7.893 22.347 1.00 91.50 89 TRP A O 1
ATOM 718 N N . THR A 1 90 ? -7.177 8.021 23.226 1.00 94.38 90 THR A N 1
ATOM 719 C CA . THR A 1 90 ? -6.796 9.344 22.708 1.00 94.38 90 THR A CA 1
ATOM 720 C C . THR A 1 90 ? -6.279 9.263 21.269 1.00 94.38 90 THR A C 1
ATOM 722 O O . THR A 1 90 ? -5.971 8.183 20.773 1.00 94.38 90 THR A O 1
ATOM 725 N N . ASP A 1 91 ? -6.194 10.402 20.565 1.00 94.25 91 ASP A N 1
ATOM 726 C CA . ASP A 1 91 ? -5.775 10.411 19.151 1.00 94.25 91 ASP A CA 1
ATOM 727 C C . ASP A 1 91 ? -4.363 9.849 19.004 1.00 94.25 91 ASP A C 1
ATOM 729 O O . ASP A 1 91 ? -4.115 9.043 18.120 1.00 94.25 91 ASP A O 1
ATOM 733 N N . ALA A 1 92 ? -3.469 10.196 19.934 1.00 94.50 92 ALA A N 1
ATOM 734 C CA . ALA A 1 92 ? -2.103 9.686 19.965 1.00 94.50 92 ALA A CA 1
ATOM 735 C C . ALA A 1 92 ? -2.046 8.160 20.142 1.00 94.50 92 ALA A C 1
ATOM 737 O O . ALA A 1 92 ? -1.191 7.494 19.564 1.00 94.50 92 ALA A O 1
ATOM 738 N N . GLU A 1 93 ? -2.952 7.586 20.932 1.00 94.56 93 GLU A N 1
ATOM 739 C CA . GLU A 1 93 ? -3.039 6.135 21.110 1.00 94.56 93 GLU A CA 1
ATOM 740 C C . GLU A 1 93 ? -3.588 5.459 19.853 1.00 94.56 93 GLU A C 1
ATOM 742 O O . GLU A 1 93 ? -3.061 4.437 19.423 1.00 94.56 93 GLU A O 1
ATOM 747 N N . VAL A 1 94 ? -4.584 6.067 19.207 1.00 93.25 94 VAL A N 1
ATOM 748 C CA . VAL A 1 94 ? -5.122 5.592 17.928 1.00 93.25 94 VAL A CA 1
ATOM 749 C C . VAL A 1 94 ? -4.079 5.690 16.802 1.00 93.25 94 VAL A C 1
ATOM 751 O O . VAL A 1 94 ? -3.989 4.774 15.985 1.00 93.25 94 VAL A O 1
ATOM 754 N N . THR A 1 95 ? -3.238 6.728 16.790 1.00 95.12 95 THR A N 1
ATOM 755 C CA . THR A 1 95 ? -2.089 6.854 15.876 1.00 95.12 95 THR A CA 1
ATOM 756 C C . THR A 1 95 ? -1.116 5.691 16.041 1.00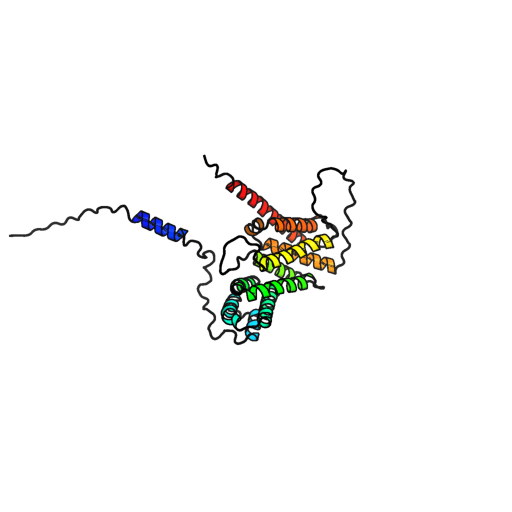 95.12 95 THR A C 1
ATOM 758 O O . THR A 1 95 ? -0.795 5.035 15.054 1.00 95.12 95 THR A O 1
ATOM 761 N N . LYS A 1 96 ? -0.743 5.333 17.277 1.00 95.12 96 LYS A N 1
ATOM 762 C CA . LYS A 1 96 ? 0.123 4.164 17.531 1.00 95.12 96 LYS A CA 1
ATOM 763 C C . LYS A 1 96 ? -0.474 2.862 16.992 1.00 95.12 96 LYS A C 1
ATOM 765 O O . LYS A 1 96 ? 0.260 1.985 16.545 1.00 95.12 96 LYS A O 1
ATOM 770 N N . VAL A 1 97 ? -1.801 2.718 17.034 1.00 94.50 97 VAL A N 1
ATOM 771 C CA . VAL A 1 97 ? -2.493 1.555 16.455 1.00 94.50 97 VAL A CA 1
ATOM 772 C C . VAL A 1 97 ? -2.398 1.575 14.934 1.00 94.50 97 VAL A C 1
ATOM 774 O O . VAL A 1 97 ? -2.089 0.547 14.337 1.00 94.50 97 VAL A O 1
ATOM 777 N N . ALA A 1 98 ? -2.635 2.727 14.304 1.00 92.44 98 ALA A N 1
ATOM 778 C CA . ALA A 1 98 ? -2.518 2.876 12.857 1.00 92.44 98 ALA A CA 1
ATOM 779 C C . ALA A 1 98 ? -1.101 2.539 12.360 1.00 92.44 98 ALA A C 1
ATOM 781 O O . ALA A 1 98 ? -0.953 1.744 11.429 1.00 92.44 98 ALA A O 1
ATOM 782 N N . GLU A 1 99 ? -0.077 3.062 13.036 1.00 93.44 99 GLU A N 1
ATOM 783 C CA . GLU A 1 99 ? 1.332 2.741 12.789 1.00 93.44 99 GLU A CA 1
ATOM 784 C C . GLU A 1 99 ? 1.610 1.244 12.967 1.00 93.44 99 GLU A C 1
ATOM 786 O O . GLU A 1 99 ? 2.252 0.626 12.122 1.00 93.44 99 GLU A O 1
ATOM 791 N N . ALA A 1 100 ? 1.109 0.625 14.042 1.00 93.12 100 ALA A N 1
ATOM 792 C CA . ALA A 1 100 ? 1.311 -0.801 14.290 1.00 93.12 100 ALA A CA 1
ATOM 793 C C . ALA A 1 100 ? 0.684 -1.678 13.194 1.00 93.12 100 ALA A C 1
ATOM 795 O O . ALA A 1 100 ? 1.312 -2.642 12.759 1.00 93.12 100 ALA A O 1
ATOM 796 N N . VAL A 1 101 ? -0.516 -1.337 12.710 1.00 92.44 101 VAL A N 1
ATOM 797 C CA . VAL A 1 101 ? -1.190 -2.073 11.625 1.00 92.44 101 VAL A CA 1
ATOM 798 C C . VAL A 1 101 ? -0.446 -1.912 10.300 1.00 92.44 101 VAL A C 1
ATOM 800 O O . VAL A 1 101 ? -0.268 -2.894 9.576 1.00 92.44 101 VAL A O 1
ATOM 803 N N . PHE A 1 102 ? 0.019 -0.701 9.983 1.00 90.88 102 PHE A N 1
ATOM 804 C CA . PHE A 1 102 ? 0.825 -0.471 8.786 1.00 90.88 102 PHE A CA 1
ATOM 805 C C . PHE A 1 102 ? 2.149 -1.234 8.857 1.00 90.88 102 PHE A C 1
ATOM 807 O O . PHE A 1 102 ? 2.467 -1.997 7.946 1.00 90.88 102 PHE A O 1
ATOM 814 N N . ASN A 1 103 ? 2.873 -1.117 9.970 1.00 89.75 103 ASN A N 1
ATOM 815 C CA . ASN A 1 103 ? 4.130 -1.826 10.176 1.00 89.75 103 ASN A CA 1
ATOM 816 C C . ASN A 1 103 ? 3.943 -3.341 10.132 1.00 89.75 103 ASN A C 1
ATOM 818 O O . ASN A 1 103 ? 4.782 -4.027 9.553 1.00 89.75 103 ASN A O 1
ATOM 822 N N . PHE A 1 104 ? 2.842 -3.874 10.669 1.00 90.81 104 PHE A N 1
ATOM 823 C CA . PHE A 1 104 ? 2.522 -5.288 10.505 1.00 90.81 104 PHE A CA 1
ATOM 824 C C . PHE A 1 104 ? 2.368 -5.642 9.026 1.00 90.81 104 PHE A C 1
ATOM 826 O O . PHE A 1 104 ? 2.971 -6.610 8.575 1.00 90.81 104 PHE A O 1
ATOM 833 N N . SER A 1 105 ? 1.604 -4.859 8.255 1.00 87.12 105 SER A N 1
ATOM 834 C CA . SER A 1 105 ? 1.440 -5.118 6.820 1.00 87.12 105 SER A CA 1
ATOM 835 C C . SER A 1 105 ? 2.780 -5.099 6.084 1.00 87.12 105 SER A C 1
ATOM 837 O O . SER A 1 105 ? 3.006 -5.922 5.212 1.00 87.12 105 SER A O 1
ATOM 839 N N . TYR A 1 106 ? 3.697 -4.224 6.487 1.00 80.81 106 TYR A N 1
ATOM 840 C CA . TYR A 1 106 ? 4.997 -4.062 5.853 1.00 80.81 106 TYR A CA 1
ATOM 841 C C . TYR A 1 106 ? 6.006 -5.169 6.208 1.00 80.81 106 TYR A C 1
ATOM 843 O O . TYR A 1 106 ? 6.778 -5.619 5.363 1.00 80.81 106 TYR A O 1
ATOM 851 N N . HIS A 1 107 ? 5.991 -5.657 7.449 1.00 83.00 107 HIS A N 1
ATOM 852 C CA . HIS A 1 107 ? 6.975 -6.633 7.935 1.00 83.00 107 HIS A CA 1
ATOM 853 C C . HIS A 1 107 ? 6.476 -8.087 7.914 1.00 83.00 107 HIS A C 1
ATOM 855 O O . HIS A 1 107 ? 7.273 -9.006 8.106 1.00 83.00 107 HIS A O 1
ATOM 861 N N . SER A 1 108 ? 5.182 -8.310 7.675 1.00 82.19 108 SER A N 1
ATOM 862 C CA . SER A 1 108 ? 4.548 -9.630 7.669 1.00 82.19 108 SER A CA 1
ATOM 863 C C . SER A 1 108 ? 4.145 -10.062 6.262 1.00 82.19 108 SER A C 1
ATOM 865 O O . SER A 1 108 ? 3.680 -9.262 5.454 1.00 82.19 108 SER A O 1
ATOM 867 N N . ASP A 1 109 ? 4.202 -11.367 6.001 1.00 77.00 109 ASP A N 1
ATOM 868 C CA . ASP A 1 109 ? 3.646 -11.954 4.777 1.00 77.00 109 ASP A CA 1
ATOM 869 C C . ASP A 1 109 ? 2.099 -11.983 4.800 1.00 77.00 109 ASP A C 1
ATOM 871 O O . ASP A 1 109 ? 1.452 -12.260 3.786 1.00 77.00 109 ASP A O 1
ATOM 875 N N . SER A 1 110 ? 1.473 -11.672 5.945 1.00 81.75 110 SER A N 1
ATOM 876 C CA . SER A 1 110 ? 0.014 -11.701 6.120 1.00 81.75 110 SER A CA 1
ATOM 877 C C . SER A 1 110 ? -0.659 -10.343 5.884 1.00 81.75 110 SER A C 1
ATOM 879 O O . SER A 1 110 ? -1.454 -9.858 6.690 1.00 81.75 110 SER A O 1
ATOM 881 N N . MET A 1 111 ? -0.396 -9.716 4.736 1.00 83.62 111 MET A N 1
ATOM 882 C CA . MET A 1 111 ? -0.991 -8.411 4.376 1.00 83.62 111 MET A CA 1
ATOM 883 C C . MET A 1 111 ? -2.530 -8.434 4.402 1.00 83.62 111 MET A C 1
ATOM 885 O O . MET A 1 111 ? -3.185 -7.436 4.703 1.00 83.62 111 MET A O 1
ATOM 889 N N . TYR A 1 112 ? -3.114 -9.599 4.106 1.00 81.56 112 TYR A N 1
ATOM 890 C CA . TYR A 1 112 ? -4.554 -9.843 4.155 1.00 81.56 112 TYR A CA 1
ATOM 891 C C . TYR A 1 112 ? -5.147 -9.630 5.548 1.00 81.56 112 TYR A C 1
ATOM 893 O O . TYR A 1 112 ? -6.264 -9.123 5.654 1.00 81.56 112 TYR A O 1
ATOM 901 N N . ASP A 1 113 ? -4.414 -9.989 6.601 1.00 85.81 113 ASP A N 1
ATOM 902 C CA . ASP A 1 113 ? -4.877 -9.822 7.977 1.00 85.81 113 ASP A CA 1
ATOM 903 C C . ASP A 1 113 ? -4.896 -8.341 8.369 1.00 85.81 113 ASP A C 1
ATOM 905 O O . ASP A 1 113 ? -5.856 -7.895 8.999 1.00 85.81 113 ASP A O 1
ATOM 909 N N . ALA A 1 114 ? -3.911 -7.553 7.917 1.00 88.69 114 ALA A N 1
ATOM 910 C CA . ALA A 1 114 ? -3.916 -6.099 8.090 1.00 88.69 114 ALA A CA 1
ATOM 911 C C . ALA A 1 114 ? -5.108 -5.455 7.373 1.00 88.69 114 ALA A C 1
ATOM 913 O O . ALA A 1 114 ? -5.844 -4.666 7.959 1.00 88.69 114 ALA A O 1
ATOM 914 N N . VAL A 1 115 ? -5.372 -5.836 6.122 1.00 87.44 115 VAL A N 1
ATOM 915 C CA . VAL A 1 115 ? -6.541 -5.331 5.384 1.00 87.44 115 VAL A CA 1
ATOM 916 C C . VAL A 1 115 ? -7.857 -5.773 6.041 1.00 87.44 115 VAL A C 1
ATOM 918 O O . VAL A 1 115 ? -8.814 -4.997 6.091 1.00 87.44 115 VAL A O 1
ATOM 921 N N . GLY A 1 116 ? -7.902 -6.984 6.603 1.00 86.38 116 GLY A N 1
ATOM 922 C CA . GLY A 1 116 ? -9.011 -7.467 7.427 1.00 86.38 116 GLY A CA 1
ATOM 923 C C . GLY A 1 116 ? -9.239 -6.606 8.671 1.00 86.38 116 GLY A C 1
ATOM 924 O O . GLY A 1 116 ? -10.383 -6.239 8.949 1.00 86.38 116 GLY A O 1
ATOM 925 N N . PHE A 1 117 ? -8.160 -6.212 9.358 1.00 91.31 117 PHE A N 1
ATOM 926 C CA . PHE A 1 117 ? -8.212 -5.269 10.476 1.00 91.31 117 PHE A CA 1
ATOM 927 C C . PHE A 1 117 ? -8.833 -3.944 10.044 1.00 91.31 117 PHE A C 1
ATOM 929 O O . PHE A 1 117 ? -9.822 -3.501 10.631 1.00 91.31 117 PHE A O 1
ATOM 936 N N . LEU A 1 118 ? -8.296 -3.336 8.982 1.00 89.25 118 LEU A N 1
ATOM 937 C CA . LEU A 1 118 ? -8.771 -2.051 8.466 1.00 89.25 118 LEU A CA 1
ATOM 938 C C . LEU A 1 118 ? -10.251 -2.115 8.079 1.00 89.25 118 LEU A C 1
ATOM 940 O O . LEU A 1 118 ? -11.007 -1.205 8.398 1.00 89.25 118 LEU A O 1
ATOM 944 N N . ASN A 1 119 ? -10.701 -3.213 7.469 1.00 85.50 119 ASN A N 1
ATOM 945 C CA . ASN A 1 119 ? -12.104 -3.404 7.098 1.00 85.50 119 ASN A CA 1
ATOM 946 C C . ASN A 1 119 ? -13.076 -3.380 8.288 1.00 85.50 119 ASN A C 1
ATOM 948 O O . ASN A 1 119 ? -14.239 -3.010 8.121 1.00 85.50 119 ASN A O 1
ATOM 952 N N . VAL A 1 120 ? -12.626 -3.777 9.478 1.00 86.50 120 VAL A N 1
ATOM 953 C CA . VAL A 1 120 ? -13.432 -3.710 10.705 1.00 86.50 120 VAL A CA 1
ATOM 954 C C . VAL A 1 120 ? -13.253 -2.362 11.405 1.00 86.50 120 VAL A C 1
ATOM 956 O O . VAL A 1 120 ? -14.245 -1.748 11.800 1.00 86.50 120 VAL A O 1
ATOM 959 N N . ALA A 1 121 ? -12.012 -1.889 11.534 1.00 86.88 121 ALA A N 1
ATOM 960 C CA . ALA A 1 121 ? -11.671 -0.660 12.244 1.00 86.88 121 ALA A CA 1
ATOM 961 C C . ALA A 1 121 ? -12.177 0.605 11.533 1.00 86.88 121 ALA A C 1
ATOM 963 O O . ALA A 1 121 ? -12.509 1.580 12.192 1.00 86.88 121 ALA A O 1
ATOM 964 N N . PHE A 1 122 ? -12.332 0.583 10.205 1.00 85.88 122 PHE A N 1
ATOM 965 C CA . PHE A 1 122 ? -12.833 1.718 9.415 1.00 85.88 122 PHE A CA 1
ATOM 966 C C . PHE A 1 122 ? -14.322 2.019 9.615 1.00 85.88 122 PHE A C 1
ATOM 968 O O . PHE A 1 122 ? -14.831 2.998 9.073 1.00 85.88 122 PHE A O 1
ATOM 975 N N . ALA A 1 123 ? -15.031 1.209 10.407 1.00 81.81 123 ALA A N 1
ATOM 976 C CA . ALA A 1 123 ? -16.320 1.623 10.946 1.00 81.81 123 ALA A CA 1
ATOM 977 C C . ALA A 1 123 ? -16.189 2.834 11.896 1.00 81.81 123 ALA A C 1
ATOM 979 O O . ALA A 1 123 ? -17.181 3.530 12.109 1.00 81.81 123 ALA A O 1
ATOM 980 N N . ASP A 1 124 ? -14.997 3.080 12.452 1.00 83.81 124 ASP A N 1
ATOM 981 C CA . ASP A 1 124 ? -14.644 4.304 13.165 1.00 83.81 124 ASP A CA 1
ATOM 982 C C . ASP A 1 124 ? -14.039 5.343 12.202 1.00 83.81 124 ASP A C 1
ATOM 984 O O . ASP A 1 124 ? -12.935 5.177 11.674 1.00 83.81 124 ASP A O 1
ATOM 988 N N . GLU A 1 125 ? -14.760 6.447 11.995 1.00 83.62 125 GLU A N 1
ATOM 989 C CA . GLU A 1 125 ? -14.318 7.556 11.141 1.00 83.62 125 GLU A CA 1
ATOM 990 C C . GLU A 1 125 ? -13.022 8.198 11.662 1.00 83.62 125 GLU A C 1
ATOM 992 O O . GLU A 1 125 ? -12.174 8.644 10.880 1.00 83.62 125 GLU A O 1
ATOM 997 N N . ARG A 1 126 ? -12.831 8.221 12.984 1.00 87.44 126 ARG A N 1
ATOM 998 C CA . ARG A 1 126 ? -11.631 8.784 13.604 1.00 87.44 126 ARG A CA 1
ATOM 999 C C . ARG A 1 126 ? -10.400 7.960 13.246 1.00 87.44 126 ARG A C 1
ATOM 1001 O O . ARG A 1 126 ? -9.427 8.529 12.747 1.00 87.44 126 ARG A O 1
ATOM 1008 N N . PHE A 1 127 ? -10.464 6.639 13.414 1.00 89.38 127 PHE A N 1
ATOM 1009 C CA . PHE A 1 127 ? -9.417 5.733 12.949 1.00 89.38 127 PHE A CA 1
ATOM 1010 C C . PHE A 1 127 ? -9.153 5.877 11.453 1.00 89.38 127 PHE A C 1
ATOM 1012 O O . PHE A 1 127 ? -7.999 5.977 11.050 1.00 89.38 127 PHE A O 1
ATOM 1019 N N . GLN A 1 128 ? -10.201 5.937 10.625 1.00 86.69 128 GLN A N 1
ATOM 1020 C CA . GLN A 1 128 ? -10.047 6.091 9.178 1.00 86.69 128 GLN A CA 1
ATOM 1021 C C . GLN A 1 128 ? -9.240 7.349 8.825 1.00 86.69 128 GLN A C 1
ATOM 1023 O O . GLN A 1 128 ? -8.342 7.287 7.985 1.00 86.69 128 GLN A O 1
ATOM 1028 N N . ASN A 1 129 ? -9.538 8.485 9.462 1.00 86.38 129 ASN A N 1
ATOM 1029 C CA . ASN A 1 129 ? -8.836 9.745 9.219 1.00 86.38 129 ASN A CA 1
ATOM 1030 C C . ASN A 1 129 ? -7.365 9.677 9.651 1.00 86.38 129 ASN A C 1
ATOM 1032 O O . ASN A 1 129 ? -6.491 10.079 8.883 1.00 86.38 129 ASN A O 1
ATOM 1036 N N . ILE A 1 130 ? -7.100 9.142 10.847 1.00 90.00 130 ILE A N 1
ATOM 1037 C CA . ILE A 1 130 ? -5.740 8.976 11.372 1.00 90.00 130 ILE A CA 1
ATOM 1038 C C . ILE A 1 130 ? -4.951 8.018 10.479 1.00 90.00 130 ILE A C 1
ATOM 1040 O O . ILE A 1 130 ? -3.915 8.399 9.946 1.00 90.00 130 ILE A O 1
ATOM 1044 N N . PHE A 1 131 ? -5.478 6.820 10.224 1.00 90.75 131 PHE A N 1
ATOM 1045 C CA . PHE A 1 131 ? -4.810 5.819 9.399 1.00 90.75 131 PHE A CA 1
ATOM 1046 C C . PHE A 1 131 ? -4.518 6.335 7.992 1.00 90.75 131 PHE A C 1
ATOM 1048 O O . PHE A 1 131 ? -3.428 6.117 7.482 1.00 90.75 131 PHE A O 1
ATOM 1055 N N . THR A 1 132 ? -5.458 7.047 7.364 1.00 87.81 132 THR A N 1
ATOM 1056 C CA . THR A 1 132 ? -5.243 7.603 6.019 1.00 87.81 132 THR A CA 1
ATOM 1057 C C . THR A 1 132 ? -4.069 8.582 5.999 1.00 87.81 132 THR A C 1
ATOM 1059 O O . THR A 1 132 ? -3.263 8.548 5.073 1.00 87.81 132 THR A O 1
ATOM 1062 N N . LYS A 1 133 ? -3.960 9.447 7.013 1.00 88.00 133 LYS A N 1
ATOM 1063 C CA . LYS A 1 133 ? -2.852 10.400 7.129 1.00 88.00 133 LYS A CA 1
ATOM 1064 C C . LYS A 1 133 ? -1.525 9.676 7.358 1.00 88.00 133 LYS A C 1
ATOM 1066 O O . LYS A 1 133 ? -0.565 9.940 6.639 1.00 88.00 133 LYS A O 1
ATOM 1071 N N . GLU A 1 134 ? -1.492 8.761 8.323 1.00 89.50 134 GLU A N 1
ATOM 1072 C CA . GLU A 1 134 ? -0.278 8.014 8.660 1.00 89.50 134 GLU A CA 1
ATOM 1073 C C . GLU A 1 134 ? 0.179 7.132 7.493 1.00 89.50 134 GLU A C 1
ATOM 1075 O O . GLU A 1 134 ? 1.368 7.063 7.205 1.00 89.50 134 GLU A O 1
ATOM 1080 N N . PHE A 1 135 ? -0.752 6.525 6.751 1.00 89.31 135 PHE A N 1
ATOM 1081 C CA . PHE A 1 135 ? -0.447 5.744 5.552 1.00 89.31 135 PHE A CA 1
ATOM 1082 C C . PHE A 1 135 ? 0.352 6.552 4.521 1.00 89.31 135 PHE A C 1
ATOM 1084 O O . PHE A 1 135 ? 1.352 6.052 4.018 1.00 89.31 135 PHE A O 1
ATOM 1091 N N . VAL A 1 136 ? -0.059 7.791 4.221 1.00 86.69 136 VAL A N 1
ATOM 1092 C CA . VAL A 1 136 ? 0.656 8.643 3.251 1.00 86.69 136 VAL A CA 1
ATOM 1093 C C . VAL A 1 136 ? 2.065 8.959 3.744 1.00 86.69 136 VAL A C 1
ATOM 1095 O O . VAL A 1 136 ? 3.011 8.863 2.969 1.00 86.69 136 VAL A O 1
ATOM 1098 N N . ILE A 1 137 ? 2.209 9.304 5.027 1.00 86.88 137 ILE A N 1
ATOM 1099 C CA . ILE A 1 137 ? 3.506 9.641 5.630 1.00 86.88 137 ILE A CA 1
ATOM 1100 C C . ILE A 1 137 ? 4.439 8.429 5.597 1.00 86.88 137 ILE A C 1
ATOM 1102 O O . ILE A 1 137 ? 5.563 8.534 5.119 1.00 86.88 137 ILE A O 1
ATOM 1106 N N . MET A 1 138 ? 3.971 7.273 6.068 1.00 87.12 138 MET A N 1
ATOM 1107 C CA . MET A 1 138 ? 4.788 6.063 6.120 1.00 87.12 138 MET A CA 1
ATOM 1108 C C . MET A 1 138 ? 5.137 5.558 4.719 1.00 87.12 138 MET A C 1
ATOM 1110 O O . MET A 1 138 ? 6.282 5.197 4.485 1.00 87.12 138 MET A O 1
ATOM 1114 N N . ALA A 1 139 ? 4.199 5.584 3.767 1.00 86.88 139 ALA A N 1
ATOM 1115 C CA . ALA A 1 139 ? 4.503 5.228 2.383 1.00 86.88 139 ALA A CA 1
ATOM 1116 C C . ALA A 1 139 ? 5.565 6.159 1.779 1.00 86.88 139 ALA A C 1
ATOM 1118 O O . ALA A 1 139 ? 6.486 5.668 1.140 1.00 86.88 139 ALA A O 1
ATOM 1119 N N . ALA A 1 140 ? 5.481 7.472 2.016 1.00 85.69 140 ALA A N 1
ATOM 1120 C CA . ALA A 1 140 ? 6.482 8.422 1.535 1.00 85.69 140 ALA A CA 1
ATOM 1121 C C . ALA A 1 140 ? 7.874 8.160 2.132 1.00 85.69 140 ALA A C 1
ATOM 1123 O O . ALA A 1 140 ? 8.845 8.142 1.389 1.00 85.69 140 ALA A O 1
ATOM 1124 N N . ILE A 1 141 ? 7.964 7.891 3.442 1.00 85.44 141 ILE A N 1
ATOM 1125 C CA . ILE A 1 141 ? 9.237 7.551 4.107 1.00 85.44 141 ILE A CA 1
ATOM 1126 C C . ILE A 1 141 ? 9.874 6.309 3.473 1.00 85.44 141 ILE A C 1
ATOM 1128 O O . ILE A 1 141 ? 11.076 6.286 3.244 1.00 85.44 141 ILE A O 1
ATOM 1132 N N . LEU A 1 142 ? 9.073 5.285 3.175 1.00 82.56 142 LEU A N 1
ATOM 1133 C CA . LEU A 1 142 ? 9.575 4.055 2.563 1.00 82.56 142 LEU A CA 1
ATOM 1134 C C . LEU A 1 142 ? 10.023 4.262 1.115 1.00 82.56 142 LEU A C 1
ATOM 1136 O O . LEU A 1 142 ? 11.023 3.689 0.698 1.00 82.56 142 LEU A O 1
ATOM 1140 N N . LEU A 1 143 ? 9.291 5.086 0.359 1.00 84.38 143 LEU A N 1
ATOM 1141 C CA . LEU A 1 143 ? 9.572 5.416 -1.043 1.00 84.38 143 LEU A CA 1
ATOM 1142 C C . LEU A 1 143 ? 10.795 6.333 -1.243 1.00 84.38 143 LEU A C 1
ATOM 1144 O O . LEU A 1 143 ? 11.144 6.608 -2.393 1.00 84.38 143 LEU A O 1
ATOM 1148 N N . ASP A 1 144 ? 11.421 6.776 -0.152 1.00 84.94 144 ASP A N 1
ATOM 1149 C CA . ASP A 1 144 ? 12.605 7.649 -0.100 1.00 84.94 144 ASP A CA 1
ATOM 1150 C C . ASP A 1 144 ? 13.741 7.023 0.741 1.00 84.94 144 ASP A C 1
ATOM 1152 O O . ASP A 1 144 ? 14.643 7.699 1.232 1.00 84.94 144 ASP A O 1
ATOM 1156 N N . GLU A 1 145 ? 13.680 5.708 0.978 1.00 81.00 145 GLU A N 1
ATOM 1157 C CA . GLU A 1 145 ? 14.691 4.998 1.761 1.00 81.00 145 GLU A CA 1
ATOM 1158 C C . GLU A 1 145 ? 16.010 4.861 0.981 1.00 81.00 145 GLU A C 1
ATOM 1160 O O . GLU A 1 145 ? 16.021 4.415 -0.166 1.00 81.00 145 GLU A O 1
ATOM 1165 N N . SER A 1 146 ? 17.132 5.202 1.627 1.00 70.62 146 SER A N 1
ATOM 1166 C CA . SER A 1 146 ? 18.476 5.198 1.021 1.00 70.62 146 SER A CA 1
ATOM 1167 C C . SER A 1 146 ? 19.041 3.799 0.739 1.00 70.62 146 SER A C 1
ATOM 1169 O O . SER A 1 146 ? 19.958 3.641 -0.059 1.00 70.62 146 SER A O 1
ATOM 1171 N N . ASP A 1 147 ? 18.530 2.769 1.420 1.00 76.12 147 ASP A N 1
ATOM 1172 C CA . ASP A 1 147 ? 18.909 1.364 1.207 1.00 76.12 147 ASP A CA 1
ATOM 1173 C C . ASP A 1 147 ? 17.640 0.513 1.030 1.00 76.12 147 ASP A C 1
ATOM 1175 O O . ASP A 1 147 ? 17.219 -0.190 1.953 1.00 76.12 147 ASP A O 1
ATOM 1179 N N . PRO A 1 148 ? 16.949 0.646 -0.118 1.00 78.06 148 PRO A N 1
ATOM 1180 C CA . PRO A 1 148 ? 15.616 0.092 -0.280 1.00 78.06 148 PRO A CA 1
ATOM 1181 C C . PRO A 1 148 ? 15.665 -1.431 -0.475 1.00 78.06 148 PRO A C 1
ATOM 1183 O O . PRO A 1 148 ? 16.264 -1.955 -1.420 1.00 78.06 148 PRO A O 1
ATOM 1186 N N . ASP A 1 149 ? 14.966 -2.162 0.392 1.00 83.50 149 ASP A N 1
ATOM 1187 C CA . ASP A 1 149 ? 14.796 -3.612 0.280 1.00 83.50 149 ASP A CA 1
ATOM 1188 C C . ASP A 1 149 ? 13.607 -3.950 -0.635 1.00 83.50 149 ASP A C 1
ATOM 1190 O O . ASP A 1 149 ? 12.438 -3.714 -0.310 1.00 83.50 149 ASP A O 1
ATOM 1194 N N . ILE A 1 150 ? 13.903 -4.576 -1.780 1.00 83.38 150 ILE A N 1
ATOM 1195 C CA . ILE A 1 150 ? 12.906 -4.998 -2.777 1.00 83.38 150 ILE A CA 1
ATOM 1196 C C . ILE A 1 150 ? 11.781 -5.825 -2.141 1.00 83.38 150 ILE A C 1
ATOM 1198 O O . ILE A 1 150 ? 10.619 -5.650 -2.512 1.00 83.38 150 ILE A O 1
ATOM 1202 N N . SER A 1 151 ? 12.086 -6.701 -1.179 1.00 85.25 151 SER A N 1
ATOM 1203 C CA . SER A 1 151 ? 11.072 -7.558 -0.548 1.00 85.25 151 SER A CA 1
ATOM 1204 C C . SER A 1 151 ? 10.028 -6.746 0.223 1.00 85.25 151 SER A C 1
ATOM 1206 O O . SER A 1 151 ? 8.849 -7.107 0.279 1.00 85.25 151 SER A O 1
ATOM 1208 N N . GLN A 1 152 ? 10.432 -5.600 0.763 1.00 84.06 152 GLN A N 1
ATOM 1209 C CA . GLN A 1 152 ? 9.545 -4.707 1.485 1.00 84.06 152 GLN A CA 1
ATOM 1210 C C . GLN A 1 152 ? 8.679 -3.872 0.529 1.00 84.06 152 GLN A C 1
ATOM 1212 O O . GLN A 1 152 ? 7.500 -3.632 0.794 1.00 84.06 152 GLN A O 1
ATOM 1217 N N . TYR A 1 153 ? 9.203 -3.531 -0.648 1.00 88.06 153 TYR A N 1
ATOM 1218 C CA . TYR A 1 153 ? 8.435 -2.906 -1.728 1.00 88.06 153 TYR A CA 1
ATOM 1219 C C . TYR A 1 153 ? 7.445 -3.872 -2.389 1.00 88.06 153 TYR A C 1
ATOM 1221 O O . TYR A 1 153 ? 6.327 -3.475 -2.732 1.00 88.06 153 TYR A O 1
ATOM 1229 N N . GLU A 1 154 ? 7.794 -5.156 -2.520 1.00 89.19 154 GLU A N 1
ATOM 1230 C CA . GLU A 1 154 ? 6.842 -6.188 -2.943 1.00 89.19 154 GLU A CA 1
ATOM 1231 C C . GLU A 1 154 ? 5.647 -6.249 -1.993 1.00 89.19 154 GLU A C 1
ATOM 1233 O O . GLU A 1 154 ? 4.494 -6.285 -2.438 1.00 89.19 154 GLU A O 1
ATOM 1238 N N . ARG A 1 155 ? 5.928 -6.207 -0.687 1.00 88.62 155 ARG A N 1
ATOM 1239 C CA . ARG A 1 155 ? 4.918 -6.126 0.362 1.00 88.62 155 ARG A CA 1
ATOM 1240 C C . ARG A 1 155 ? 4.104 -4.843 0.223 1.00 88.62 155 ARG A C 1
ATOM 1242 O O . ARG A 1 155 ? 2.891 -4.928 0.049 1.00 88.62 155 ARG A O 1
ATOM 1249 N N . LEU A 1 156 ? 4.719 -3.663 0.208 1.00 89.44 156 LEU A N 1
ATOM 1250 C CA . LEU A 1 156 ? 3.997 -2.394 0.055 1.00 89.44 156 LEU A CA 1
ATOM 1251 C C . LEU A 1 156 ? 3.053 -2.412 -1.162 1.00 89.44 156 LEU A C 1
ATOM 1253 O O . LEU A 1 156 ? 1.870 -2.086 -1.031 1.00 89.44 156 LEU A O 1
ATOM 1257 N N . GLY A 1 157 ? 3.531 -2.879 -2.319 1.00 88.88 157 GLY A N 1
ATOM 1258 C CA . GLY A 1 157 ? 2.707 -3.027 -3.519 1.00 88.88 157 GLY A CA 1
ATOM 1259 C C . GLY A 1 157 ? 1.576 -4.045 -3.355 1.00 88.88 157 GLY A C 1
ATOM 1260 O O . GLY A 1 157 ? 0.444 -3.791 -3.773 1.00 88.88 157 GLY A O 1
ATOM 1261 N N . GLY A 1 158 ? 1.835 -5.172 -2.690 1.00 89.19 158 GLY A N 1
ATOM 1262 C CA . GLY A 1 158 ? 0.812 -6.154 -2.334 1.00 89.19 158 GLY A CA 1
ATOM 1263 C C . GLY A 1 158 ? -0.273 -5.563 -1.430 1.00 89.19 158 GLY A C 1
ATOM 1264 O O . GLY A 1 158 ? -1.467 -5.696 -1.716 1.00 89.19 158 GLY A O 1
ATOM 1265 N N . PHE A 1 159 ? 0.126 -4.852 -0.378 1.00 88.75 159 PHE A N 1
ATOM 1266 C CA . PHE A 1 159 ? -0.772 -4.193 0.566 1.00 88.75 159 PHE A CA 1
ATOM 1267 C C . PHE A 1 159 ? -1.633 -3.125 -0.118 1.00 88.75 159 PHE A C 1
ATOM 1269 O O . PHE A 1 159 ? -2.860 -3.156 0.014 1.00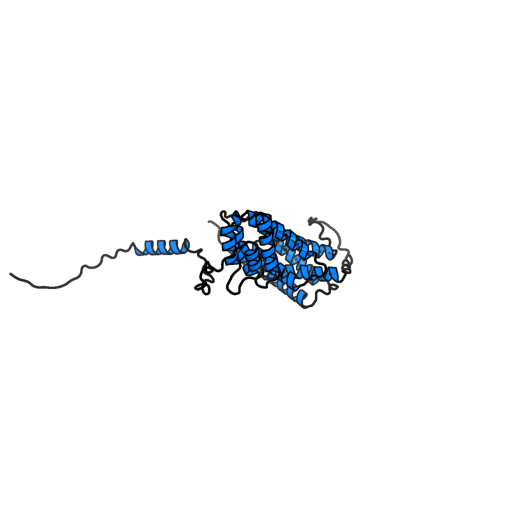 88.75 159 PHE A O 1
ATOM 1276 N N . ILE A 1 160 ? -1.025 -2.252 -0.928 1.00 88.25 160 ILE A N 1
ATOM 1277 C CA . ILE A 1 160 ? -1.732 -1.250 -1.739 1.00 88.25 160 ILE A CA 1
ATOM 1278 C C . ILE A 1 160 ? -2.738 -1.918 -2.682 1.00 88.25 160 ILE A C 1
ATOM 1280 O O . ILE A 1 160 ? -3.919 -1.556 -2.687 1.00 88.25 160 ILE A O 1
ATOM 1284 N N . GLY A 1 161 ? -2.311 -2.937 -3.430 1.00 85.06 161 GLY A N 1
ATOM 1285 C CA . GLY A 1 161 ? -3.191 -3.676 -4.333 1.00 85.06 161 GLY A CA 1
ATOM 1286 C C . GLY A 1 161 ? -4.377 -4.315 -3.602 1.00 85.06 161 GLY A C 1
ATOM 1287 O O . GLY A 1 161 ? -5.507 -4.313 -4.105 1.00 85.06 161 GLY A O 1
ATOM 1288 N N . HIS A 1 162 ? -4.166 -4.824 -2.386 1.00 85.00 162 HIS A N 1
ATOM 1289 C CA . HIS A 1 162 ? -5.238 -5.387 -1.569 1.00 85.00 162 HIS A CA 1
ATOM 1290 C C . HIS A 1 162 ? -6.187 -4.327 -1.015 1.00 85.00 162 HIS A C 1
ATOM 1292 O O . HIS A 1 162 ? -7.395 -4.580 -0.981 1.00 85.00 162 HIS A O 1
ATOM 1298 N N . MET A 1 163 ? -5.690 -3.150 -0.632 1.00 84.50 163 MET A N 1
ATOM 1299 C CA . MET A 1 163 ? -6.538 -2.026 -0.232 1.00 84.50 163 MET A CA 1
ATOM 1300 C C . MET A 1 163 ? -7.419 -1.551 -1.390 1.00 84.50 163 MET A C 1
ATOM 1302 O O . MET A 1 163 ? -8.627 -1.427 -1.201 1.00 84.50 163 MET A O 1
ATOM 1306 N N . LEU A 1 164 ? -6.865 -1.394 -2.599 1.00 79.25 164 LEU A N 1
ATOM 1307 C CA . LEU A 1 164 ? -7.642 -1.056 -3.803 1.00 79.25 164 LEU A CA 1
ATOM 1308 C C . LEU A 1 164 ? -8.729 -2.093 -4.097 1.00 79.25 164 LEU A C 1
ATOM 1310 O O . LEU A 1 164 ? -9.849 -1.763 -4.482 1.00 79.25 164 LEU A O 1
ATOM 1314 N N . LYS A 1 165 ? -8.410 -3.372 -3.889 1.00 78.94 165 LYS A N 1
ATOM 1315 C CA . LYS A 1 165 ? -9.334 -4.476 -4.148 1.00 78.94 165 LYS A CA 1
ATOM 1316 C C . LYS A 1 165 ? -10.432 -4.639 -3.113 1.00 78.94 165 LYS A C 1
ATOM 1318 O O . LYS A 1 165 ? -11.477 -5.232 -3.414 1.00 78.94 165 LYS A O 1
ATOM 1323 N N . THR A 1 166 ? -10.198 -4.172 -1.897 1.00 77.50 166 THR A N 1
ATOM 1324 C CA . THR A 1 166 ? -11.086 -4.432 -0.773 1.00 77.50 166 THR A CA 1
ATOM 1325 C C . THR A 1 166 ? -12.240 -3.448 -0.757 1.00 77.50 166 THR A C 1
ATOM 1327 O O . THR A 1 166 ? -12.078 -2.233 -0.792 1.00 77.50 166 THR A O 1
ATOM 1330 N N . LYS A 1 167 ? -13.452 -3.993 -0.651 1.00 72.44 167 LYS A N 1
ATOM 1331 C CA . LYS A 1 167 ? -14.647 -3.196 -0.386 1.00 72.44 167 LYS A CA 1
ATOM 1332 C C . LYS A 1 167 ? -14.770 -2.997 1.117 1.00 72.44 167 LYS A C 1
ATOM 1334 O O . LYS A 1 167 ? -15.311 -3.865 1.796 1.00 72.44 167 LYS A O 1
ATOM 1339 N N . PHE A 1 168 ? -14.246 -1.880 1.610 1.00 71.06 168 PHE A N 1
ATOM 1340 C CA . PHE A 1 168 ? -14.343 -1.517 3.020 1.00 71.06 168 PHE A CA 1
ATOM 1341 C C . PHE A 1 168 ? -15.812 -1.368 3.440 1.00 71.06 168 PHE A C 1
ATOM 1343 O O . PHE A 1 168 ? -16.575 -0.632 2.807 1.00 71.06 168 PHE A O 1
ATOM 1350 N N . ASN A 1 169 ? -16.217 -2.091 4.486 1.00 61.47 169 ASN A N 1
ATOM 1351 C CA . ASN A 1 169 ? -17.560 -2.012 5.050 1.00 61.47 169 ASN A CA 1
ATOM 1352 C C . ASN A 1 169 ? -17.786 -0.612 5.628 1.00 61.47 169 ASN A C 1
ATOM 1354 O O . ASN A 1 169 ? -17.110 -0.216 6.574 1.00 61.47 169 ASN A O 1
ATOM 1358 N N . ARG A 1 170 ? -18.766 0.121 5.095 1.00 55.75 170 ARG A N 1
ATOM 1359 C CA . ARG A 1 170 ? -19.185 1.412 5.648 1.00 55.75 170 ARG A CA 1
ATOM 1360 C C . ARG A 1 170 ? -20.562 1.322 6.289 1.00 55.75 170 ARG A C 1
ATOM 1362 O O . ARG A 1 170 ? -21.464 0.718 5.698 1.00 55.75 170 ARG A O 1
ATOM 1369 N N . PRO A 1 171 ? -20.773 1.969 7.444 1.00 44.62 171 PRO A N 1
ATOM 1370 C CA . PRO A 1 171 ? -22.109 2.358 7.844 1.00 44.62 171 PRO A CA 1
ATOM 1371 C C . PRO A 1 171 ? -22.569 3.498 6.909 1.00 44.62 171 PRO A C 1
ATOM 1373 O O . PRO A 1 171 ? -22.114 4.624 7.035 1.00 44.62 171 PRO A O 1
ATOM 1376 N N . PHE A 1 172 ? -23.487 3.175 5.990 1.00 37.47 172 PHE A N 1
ATOM 1377 C CA . PHE A 1 172 ? -24.281 4.077 5.127 1.00 37.47 172 PHE A CA 1
ATOM 1378 C C . PHE A 1 172 ? -23.668 4.583 3.787 1.00 37.47 172 PHE A C 1
ATOM 1380 O O . PHE A 1 172 ? -22.574 5.128 3.737 1.00 37.47 172 PHE A O 1
ATOM 1387 N N . HIS A 1 173 ? -24.479 4.406 2.720 1.00 35.22 173 HIS A N 1
ATOM 1388 C CA . HIS A 1 173 ? -24.412 4.866 1.306 1.00 35.22 173 HIS A CA 1
ATOM 1389 C C . HIS A 1 173 ? -23.247 4.311 0.441 1.00 35.22 173 HIS A C 1
ATOM 1391 O O . HIS A 1 173 ? -22.084 4.551 0.722 1.00 35.22 173 HIS A O 1
ATOM 1397 N N . LEU A 1 174 ? -23.428 3.427 -0.562 1.00 36.38 174 LEU A N 1
ATOM 1398 C CA . LEU A 1 174 ? -24.216 3.509 -1.813 1.00 36.38 174 LEU A CA 1
ATOM 1399 C C . LEU A 1 174 ? -24.021 4.840 -2.552 1.00 36.38 174 LEU A C 1
ATOM 1401 O O . LEU A 1 174 ? -24.880 5.701 -2.453 1.00 36.38 174 LEU A O 1
ATOM 1405 N N . ILE A 1 175 ? -22.898 4.971 -3.267 1.00 32.12 175 ILE A N 1
ATOM 1406 C CA . ILE A 1 175 ? -22.689 5.593 -4.594 1.00 32.12 175 ILE A CA 1
ATOM 1407 C C . ILE A 1 175 ? -21.181 5.452 -4.904 1.00 32.12 175 ILE A C 1
ATOM 1409 O O . ILE A 1 175 ? -20.363 5.344 -3.994 1.00 32.12 175 ILE A O 1
ATOM 1413 N N . VAL A 1 176 ? -20.826 5.301 -6.181 1.00 41.50 176 VAL A N 1
ATOM 1414 C CA . VAL A 1 176 ? -19.439 5.288 -6.679 1.00 41.50 176 VAL A CA 1
ATOM 1415 C C . VAL A 1 176 ? -18.778 6.595 -6.258 1.00 41.50 176 VAL A C 1
ATOM 1417 O O . VAL A 1 176 ? -19.194 7.634 -6.748 1.00 41.50 176 VAL A O 1
ATOM 1420 N N . ASP A 1 177 ? -17.811 6.568 -5.342 1.00 39.75 177 ASP A N 1
ATOM 1421 C CA . ASP A 1 177 ? -17.372 7.812 -4.718 1.00 39.75 177 ASP A CA 1
ATOM 1422 C C . ASP A 1 177 ? -15.868 7.854 -4.429 1.00 39.75 177 ASP A C 1
ATOM 1424 O O . ASP A 1 177 ? -15.322 7.118 -3.601 1.00 39.75 177 ASP A O 1
ATOM 1428 N N . TYR A 1 178 ? -15.246 8.876 -5.006 1.00 37.59 178 TYR A N 1
ATOM 1429 C CA . TYR A 1 178 ? -13.991 9.496 -4.588 1.00 37.59 178 TYR A CA 1
ATOM 1430 C C . TYR A 1 178 ? -14.037 10.035 -3.131 1.00 37.59 178 TYR A C 1
ATOM 1432 O O . TYR A 1 178 ? -13.075 10.630 -2.659 1.00 37.59 178 TYR A O 1
ATOM 1440 N N . SER A 1 179 ? -15.117 9.788 -2.369 1.00 43.31 179 SER A N 1
ATOM 1441 C CA . SER A 1 179 ? -15.237 10.063 -0.926 1.00 43.31 179 SER A CA 1
ATOM 1442 C C . SER A 1 179 ? -14.468 9.068 -0.045 1.00 43.31 179 SER A C 1
ATOM 1444 O O . SER A 1 179 ? -14.454 9.173 1.184 1.00 43.31 179 SER A O 1
ATOM 1446 N N . ASN A 1 180 ? -13.813 8.063 -0.634 1.00 63.22 180 ASN A N 1
ATOM 1447 C CA . ASN A 1 180 ? -12.898 7.195 0.093 1.00 63.22 180 ASN A CA 1
ATOM 1448 C C . ASN A 1 180 ? -11.535 7.848 0.273 1.00 63.22 180 ASN A C 1
ATOM 1450 O O . ASN A 1 180 ? -10.652 7.671 -0.551 1.00 63.22 180 ASN A O 1
ATOM 1454 N N . LYS A 1 181 ? -11.369 8.560 1.396 1.00 71.12 181 LYS A N 1
ATOM 1455 C CA . LYS A 1 181 ? -10.098 9.170 1.811 1.00 71.12 181 LYS A CA 1
ATOM 1456 C C . LYS A 1 181 ? -8.924 8.188 1.719 1.00 71.12 181 LYS A C 1
ATOM 1458 O O . LYS A 1 181 ? -7.868 8.581 1.243 1.00 71.12 181 LYS A O 1
ATOM 1463 N N . LEU A 1 182 ? -9.133 6.908 2.063 1.00 75.69 182 LEU A N 1
ATOM 1464 C CA . LEU A 1 182 ? -8.111 5.875 1.874 1.00 75.69 182 LEU A CA 1
ATOM 1465 C C . LEU A 1 182 ? -7.816 5.630 0.390 1.00 75.69 182 LEU A C 1
ATOM 1467 O O . LEU A 1 182 ? -6.656 5.559 0.019 1.00 75.69 182 LEU A O 1
ATOM 1471 N N . LEU A 1 183 ? -8.840 5.514 -0.462 1.00 75.94 183 LEU A N 1
ATOM 1472 C CA . LEU A 1 183 ? -8.634 5.343 -1.903 1.00 75.94 183 LEU A CA 1
ATOM 1473 C C . LEU A 1 183 ? -7.887 6.541 -2.488 1.00 75.94 183 LEU A C 1
ATOM 1475 O O . LEU A 1 183 ? -6.935 6.339 -3.220 1.00 75.94 183 LEU A O 1
ATOM 1479 N N . VAL A 1 184 ? -8.272 7.769 -2.131 1.00 76.81 184 VAL A N 1
ATOM 1480 C CA . VAL A 1 184 ? -7.572 8.987 -2.564 1.00 76.81 184 VAL A CA 1
ATOM 1481 C C . VAL A 1 184 ? -6.117 8.970 -2.098 1.00 76.81 184 VAL A C 1
ATOM 1483 O O . VAL A 1 184 ? -5.229 9.215 -2.899 1.00 76.81 184 VAL A O 1
ATOM 1486 N N . ALA A 1 185 ? -5.850 8.622 -0.839 1.00 81.75 185 ALA A N 1
ATOM 1487 C CA . ALA A 1 185 ? -4.486 8.512 -0.328 1.00 81.75 185 ALA A CA 1
ATOM 1488 C C . ALA A 1 185 ? -3.666 7.439 -1.057 1.00 81.75 185 ALA A C 1
ATOM 1490 O O . ALA A 1 185 ? -2.531 7.694 -1.446 1.00 81.75 185 ALA A O 1
ATOM 1491 N N . VAL A 1 186 ? -4.248 6.263 -1.290 1.00 83.94 186 VAL A N 1
ATOM 1492 C CA . VAL A 1 186 ? -3.614 5.181 -2.052 1.00 83.94 186 VAL A CA 1
ATOM 1493 C C . VAL A 1 186 ? -3.332 5.612 -3.492 1.00 83.94 186 VAL A C 1
ATOM 1495 O O . VAL A 1 186 ? -2.234 5.387 -3.991 1.00 83.94 186 VAL A O 1
ATOM 1498 N N . MET A 1 187 ? -4.293 6.269 -4.142 1.00 80.81 187 MET A N 1
ATOM 1499 C CA . MET A 1 187 ? -4.127 6.811 -5.488 1.00 80.81 187 MET A CA 1
ATOM 1500 C C . MET A 1 187 ? -3.042 7.886 -5.526 1.00 80.81 187 MET A C 1
ATOM 1502 O O . MET A 1 187 ? -2.229 7.865 -6.437 1.00 80.81 187 MET A O 1
ATOM 1506 N N . ASN A 1 188 ? -2.969 8.775 -4.534 1.00 82.12 188 ASN A N 1
ATOM 1507 C CA . ASN A 1 188 ? -1.930 9.803 -4.461 1.00 82.12 188 ASN A CA 1
ATOM 1508 C C . ASN A 1 188 ? -0.530 9.193 -4.332 1.00 82.12 188 ASN A C 1
ATOM 1510 O O . ASN A 1 188 ? 0.383 9.643 -5.015 1.00 82.12 188 ASN A O 1
ATOM 1514 N N . VAL A 1 189 ? -0.366 8.151 -3.508 1.00 86.25 189 VAL A N 1
ATOM 1515 C CA . VAL A 1 189 ? 0.907 7.417 -3.402 1.00 86.25 189 VAL A CA 1
ATOM 1516 C C . VAL A 1 189 ? 1.274 6.776 -4.744 1.00 86.25 189 VAL A C 1
ATOM 1518 O O . VAL A 1 189 ? 2.408 6.904 -5.196 1.00 86.25 189 VAL A O 1
ATOM 1521 N N . LEU A 1 190 ? 0.317 6.131 -5.420 1.00 86.06 190 LEU A N 1
ATOM 1522 C CA . LEU A 1 190 ? 0.562 5.518 -6.729 1.00 86.06 190 LEU A CA 1
ATOM 1523 C C . LEU A 1 190 ? 0.886 6.541 -7.816 1.00 86.06 190 LEU A C 1
ATOM 1525 O O . LEU A 1 190 ? 1.802 6.310 -8.596 1.00 86.06 190 LEU A O 1
ATOM 1529 N N . MET A 1 191 ? 0.170 7.662 -7.862 1.00 85.12 191 MET A N 1
ATOM 1530 C CA . MET A 1 191 ? 0.449 8.738 -8.811 1.00 85.12 191 MET A CA 1
ATOM 1531 C C . MET A 1 191 ? 1.811 9.384 -8.547 1.00 85.12 191 MET A C 1
ATOM 1533 O O . MET A 1 191 ? 2.500 9.705 -9.505 1.00 85.12 191 MET A O 1
ATOM 1537 N N . GLY A 1 192 ? 2.233 9.504 -7.282 1.00 85.44 192 GLY A N 1
ATOM 1538 C CA . GLY A 1 192 ? 3.597 9.919 -6.937 1.00 85.44 192 GLY A CA 1
ATOM 1539 C C . GLY A 1 192 ? 4.640 9.015 -7.595 1.00 85.44 192 GLY A C 1
ATOM 1540 O O . GLY A 1 192 ? 5.470 9.488 -8.360 1.00 85.44 192 GLY A O 1
ATOM 1541 N N . ILE A 1 193 ? 4.507 7.695 -7.421 1.00 88.44 193 ILE A N 1
ATOM 1542 C CA . ILE A 1 193 ? 5.401 6.715 -8.061 1.00 88.44 193 ILE A CA 1
ATOM 1543 C C . ILE A 1 193 ? 5.364 6.826 -9.595 1.00 88.44 193 ILE A C 1
ATOM 1545 O O . ILE A 1 193 ? 6.404 6.751 -10.249 1.00 88.44 193 ILE A O 1
ATOM 1549 N N . LEU A 1 194 ? 4.169 6.970 -10.176 1.00 87.06 194 LEU A N 1
ATOM 1550 C CA . LEU A 1 194 ? 3.981 7.035 -11.628 1.00 87.06 194 LEU A CA 1
ATOM 1551 C C . LEU A 1 194 ? 4.584 8.291 -12.258 1.00 87.06 194 LEU A C 1
ATOM 1553 O O . LEU A 1 194 ? 4.986 8.214 -13.412 1.00 87.06 194 LEU A O 1
ATOM 1557 N N . ASN A 1 195 ? 4.666 9.397 -11.521 1.00 87.38 195 ASN A N 1
ATOM 1558 C CA . ASN A 1 195 ? 5.281 10.638 -11.993 1.00 87.38 195 ASN A CA 1
ATOM 1559 C C . ASN A 1 195 ? 6.802 10.632 -11.778 1.00 87.38 195 ASN A C 1
ATOM 1561 O O . ASN A 1 195 ? 7.556 11.031 -12.659 1.00 87.38 195 ASN A O 1
ATOM 1565 N N . GLU A 1 196 ? 7.267 10.100 -10.646 1.00 86.62 196 GLU A N 1
ATOM 1566 C CA . GLU A 1 196 ? 8.694 10.065 -10.307 1.00 86.62 196 GLU A CA 1
ATOM 1567 C C . GLU A 1 196 ? 9.513 9.147 -11.227 1.00 86.62 196 GLU A C 1
ATOM 1569 O O . GLU A 1 196 ? 10.691 9.406 -11.460 1.00 86.62 196 GLU A O 1
ATOM 1574 N N . ILE A 1 197 ? 8.925 8.061 -11.752 1.00 85.88 197 ILE A N 1
ATOM 1575 C CA . ILE A 1 197 ? 9.641 7.136 -12.647 1.00 85.88 197 ILE A CA 1
ATOM 1576 C C . ILE A 1 197 ? 10.042 7.823 -13.973 1.00 85.88 197 ILE A C 1
ATOM 1578 O O . ILE A 1 197 ? 11.231 7.788 -14.296 1.00 85.88 197 ILE A O 1
ATOM 1582 N N . PRO A 1 198 ? 9.122 8.435 -14.751 1.00 83.94 198 PRO A N 1
ATOM 1583 C CA . PRO A 1 198 ? 9.482 9.212 -15.939 1.00 83.94 198 PRO A CA 1
ATOM 1584 C C . PRO A 1 198 ? 10.430 10.375 -15.635 1.00 83.94 198 PRO A C 1
ATOM 1586 O O . PRO A 1 198 ? 11.425 10.537 -16.342 1.00 83.94 198 PRO A O 1
ATOM 1589 N N . GLU A 1 199 ? 10.178 11.125 -14.555 1.00 82.75 199 GLU A N 1
ATOM 1590 C CA . GLU A 1 199 ? 11.026 12.249 -14.133 1.00 82.75 199 GLU A CA 1
ATOM 1591 C C . GLU A 1 199 ? 12.472 11.804 -13.870 1.00 82.75 199 GLU A C 1
ATOM 1593 O O . GLU A 1 199 ? 13.412 12.411 -14.387 1.00 82.75 199 GLU A O 1
ATOM 1598 N N . ALA A 1 200 ? 12.669 10.700 -13.139 1.00 81.75 200 ALA A N 1
ATOM 1599 C CA . ALA A 1 200 ? 13.995 10.138 -12.874 1.00 81.75 200 ALA A CA 1
ATOM 1600 C C . ALA A 1 200 ? 14.719 9.703 -14.158 1.00 81.75 200 ALA A C 1
ATOM 1602 O O . ALA A 1 200 ? 15.946 9.743 -14.235 1.00 81.75 200 ALA A O 1
ATOM 1603 N N . LEU A 1 201 ? 13.969 9.303 -15.184 1.00 76.75 201 LEU A N 1
ATOM 1604 C CA . LEU A 1 201 ? 14.507 8.925 -16.488 1.00 76.75 201 LEU A CA 1
ATOM 1605 C C . LEU A 1 201 ? 14.716 10.123 -17.425 1.00 76.75 201 LEU A C 1
ATOM 1607 O O . LEU A 1 201 ? 15.168 9.925 -18.552 1.00 76.75 201 LEU A O 1
ATOM 1611 N N . GLY A 1 202 ? 14.427 11.350 -16.979 1.00 69.50 202 GLY A N 1
ATOM 1612 C CA . GLY A 1 202 ? 14.517 12.553 -17.809 1.00 69.50 202 GLY A CA 1
ATOM 1613 C C . GLY A 1 202 ? 13.506 12.566 -18.957 1.00 69.50 202 GLY A C 1
ATOM 1614 O O . GLY A 1 202 ? 13.731 13.237 -19.962 1.00 69.50 202 GLY A O 1
ATOM 1615 N N . ILE A 1 203 ? 12.420 11.801 -18.830 1.00 71.62 203 ILE A N 1
ATOM 1616 C CA . ILE A 1 203 ? 11.342 11.743 -19.812 1.00 71.62 203 ILE A CA 1
ATOM 1617 C C . ILE A 1 203 ? 10.334 12.811 -19.404 1.00 71.62 203 ILE A C 1
ATOM 1619 O O . ILE A 1 203 ? 9.514 12.604 -18.511 1.00 71.62 203 ILE A O 1
ATOM 1623 N N . ASP A 1 204 ? 10.445 13.978 -20.034 1.00 58.59 204 ASP A N 1
ATOM 1624 C CA . ASP A 1 204 ? 9.500 15.073 -19.847 1.00 58.59 204 ASP A CA 1
ATOM 1625 C C . ASP A 1 204 ? 8.193 14.713 -20.572 1.00 58.59 204 ASP A C 1
ATOM 1627 O O . ASP A 1 204 ? 8.041 14.928 -21.777 1.00 58.59 204 ASP A O 1
ATOM 1631 N N . GLU A 1 205 ? 7.240 14.108 -19.857 1.00 53.53 205 GLU A N 1
ATOM 1632 C CA . GLU A 1 205 ? 5.851 14.064 -20.320 1.00 53.53 205 GLU A CA 1
ATOM 1633 C C . GLU A 1 205 ? 5.255 15.471 -20.154 1.00 53.53 205 GLU A C 1
ATOM 1635 O O . GLU A 1 205 ? 4.515 15.762 -19.212 1.00 53.53 205 GLU A O 1
ATOM 1640 N N . GLY A 1 206 ? 5.598 16.374 -21.078 1.00 44.72 206 GLY A N 1
ATOM 1641 C CA . GLY A 1 206 ? 4.961 17.684 -21.177 1.00 44.72 206 GLY A CA 1
ATOM 1642 C C . GLY A 1 206 ? 3.426 17.558 -21.239 1.00 44.72 206 GLY A C 1
ATOM 1643 O O . GLY A 1 206 ? 2.889 16.525 -21.654 1.00 44.72 206 GLY A O 1
ATOM 1644 N N . PRO A 1 207 ? 2.676 18.598 -20.828 1.00 37.69 207 PRO A N 1
ATOM 1645 C CA . PRO A 1 207 ? 1.225 18.527 -20.724 1.00 37.69 207 PRO A CA 1
ATOM 1646 C C . PRO A 1 207 ? 0.598 18.151 -22.069 1.00 37.69 207 PRO A C 1
ATOM 1648 O O . PRO A 1 207 ? 0.870 18.761 -23.100 1.00 37.69 207 PRO A O 1
ATOM 1651 N N . HIS A 1 208 ? -0.278 17.149 -22.037 1.00 44.53 208 HIS A N 1
ATOM 1652 C CA . HIS A 1 208 ? -0.998 16.644 -23.198 1.00 44.53 208 HIS A CA 1
ATOM 1653 C C . HIS A 1 208 ? -1.919 17.738 -23.772 1.00 44.53 208 HIS A C 1
ATOM 1655 O O . HIS A 1 208 ? -3.036 17.944 -23.294 1.00 44.53 208 HIS A O 1
ATOM 1661 N N . VAL A 1 209 ? -1.454 18.447 -24.800 1.00 35.41 209 VAL A N 1
ATOM 1662 C CA . VAL A 1 209 ? -2.286 19.281 -25.676 1.00 35.41 209 VAL A CA 1
ATOM 1663 C C . VAL A 1 209 ? -2.213 18.663 -27.071 1.00 35.41 209 VAL A C 1
ATOM 1665 O O . VAL A 1 209 ? -1.115 18.536 -27.611 1.00 35.41 209 VAL A O 1
ATOM 1668 N N . PRO A 1 210 ? -3.336 18.220 -27.663 1.00 37.88 210 PRO A N 1
ATOM 1669 C CA . PRO A 1 210 ? -3.327 17.721 -29.023 1.00 37.88 210 PRO A CA 1
ATOM 1670 C C . PRO A 1 210 ? -3.331 18.924 -29.964 1.00 37.88 210 PRO A C 1
ATOM 1672 O O . PRO A 1 210 ? -4.401 19.392 -30.350 1.00 37.88 210 PRO A O 1
ATOM 1675 N N . ASP A 1 211 ? -2.157 19.420 -30.343 1.00 36.16 211 ASP A N 1
ATOM 1676 C CA . ASP A 1 211 ? -2.065 20.268 -31.528 1.00 36.16 211 ASP A CA 1
ATOM 1677 C C . ASP A 1 211 ? -1.951 19.363 -32.754 1.00 36.16 211 ASP A C 1
ATOM 1679 O O . ASP A 1 211 ? -0.896 18.870 -33.149 1.00 36.16 211 ASP A O 1
ATOM 1683 N N . ALA A 1 212 ? -3.121 19.102 -33.332 1.00 48.97 212 ALA A N 1
ATOM 1684 C CA . ALA A 1 212 ? -3.229 18.752 -34.731 1.00 48.97 212 ALA A CA 1
ATOM 1685 C C . ALA A 1 212 ? -2.782 19.974 -35.542 1.00 48.97 212 ALA A C 1
ATOM 1687 O O . ALA A 1 212 ? -3.545 20.928 -35.649 1.00 48.97 212 ALA A O 1
ATOM 1688 N N . ASP A 1 213 ? -1.533 19.967 -36.009 1.00 56.09 213 ASP A N 1
ATOM 1689 C CA . ASP A 1 213 ? -1.091 20.422 -37.338 1.00 56.09 213 ASP A CA 1
ATOM 1690 C C . ASP A 1 213 ? 0.407 20.800 -37.319 1.00 56.09 213 ASP A C 1
ATOM 1692 O O . ASP A 1 213 ? 0.790 21.807 -36.730 1.00 56.09 213 ASP A O 1
ATOM 1696 N N . ASN A 1 214 ? 1.220 20.039 -38.075 1.00 51.66 214 ASN A N 1
ATOM 1697 C CA . ASN A 1 214 ? 2.667 20.206 -38.341 1.00 51.66 214 ASN A CA 1
ATOM 1698 C C . ASN A 1 214 ? 3.578 19.968 -37.117 1.00 51.66 214 ASN A C 1
ATOM 1700 O O . ASN A 1 214 ? 3.295 20.434 -36.028 1.00 51.66 214 ASN A O 1
ATOM 1704 N N . VAL A 1 215 ? 4.669 19.202 -37.208 1.00 43.53 215 VAL A N 1
ATOM 1705 C CA . VAL A 1 215 ? 5.916 19.523 -37.926 1.00 43.53 215 VAL A CA 1
ATOM 1706 C C . VAL A 1 215 ? 6.628 18.226 -38.349 1.00 43.53 215 VAL A C 1
ATOM 1708 O O . VAL A 1 215 ? 6.481 17.192 -37.706 1.00 43.53 215 VAL A O 1
ATOM 1711 N N . GLU A 1 216 ? 7.368 18.301 -39.457 1.00 51.78 216 GLU A N 1
ATOM 1712 C CA . GLU A 1 216 ? 8.320 17.300 -39.953 1.00 51.78 216 GLU A CA 1
ATOM 1713 C C . GLU A 1 216 ? 9.155 16.684 -38.811 1.00 51.78 216 GLU A C 1
ATOM 1715 O O . GLU A 1 216 ? 9.822 17.406 -38.073 1.00 51.78 216 GLU A O 1
ATOM 1720 N N . GLU A 1 217 ? 9.111 15.355 -38.667 1.00 50.34 217 GLU A N 1
ATOM 1721 C CA . GLU A 1 217 ? 9.959 14.603 -37.734 1.00 50.34 217 GLU A CA 1
ATOM 1722 C C . GLU A 1 217 ? 11.422 14.677 -38.207 1.00 50.34 217 GLU A C 1
ATOM 1724 O O . GLU A 1 217 ? 11.891 13.852 -38.993 1.00 50.34 217 GLU A O 1
ATOM 1729 N N . GLU A 1 218 ? 12.163 15.682 -37.737 1.00 49.66 218 GLU A N 1
ATOM 1730 C CA . GLU A 1 218 ? 13.588 15.485 -37.486 1.00 49.66 218 GLU A CA 1
ATOM 1731 C C . GLU A 1 218 ? 13.686 14.449 -36.357 1.00 49.66 218 GLU A C 1
ATOM 1733 O O . GLU A 1 218 ? 13.152 14.666 -35.270 1.00 49.66 218 GLU A O 1
ATOM 1738 N N . GLU A 1 219 ? 14.312 13.296 -36.623 1.00 41.41 219 GLU A N 1
ATOM 1739 C CA . GLU A 1 219 ? 14.690 12.334 -35.581 1.00 41.41 219 GLU A CA 1
ATOM 1740 C C . GLU A 1 219 ? 15.646 13.043 -34.611 1.00 41.41 219 GLU A C 1
ATOM 1742 O O . GLU A 1 219 ? 16.867 13.051 -34.802 1.00 41.41 219 GLU A O 1
ATOM 1747 N N . GLU A 1 220 ? 15.097 13.677 -33.573 1.00 44.19 220 GLU A N 1
ATOM 1748 C CA . GLU A 1 220 ? 15.887 14.073 -32.419 1.00 44.19 220 GLU A CA 1
ATOM 1749 C C . GLU A 1 220 ? 16.580 12.811 -31.885 1.00 44.19 220 GLU A C 1
ATOM 1751 O O . GLU A 1 220 ? 15.947 11.755 -31.760 1.00 44.19 220 GLU A O 1
ATOM 1756 N N . PRO A 1 221 ? 17.892 12.868 -31.593 1.00 42.38 221 PRO A N 1
ATOM 1757 C CA . PRO A 1 221 ? 18.566 11.742 -30.979 1.00 42.38 221 PRO A CA 1
ATOM 1758 C C . PRO A 1 221 ? 17.839 11.434 -29.675 1.00 42.38 221 PRO A C 1
ATOM 1760 O O . PRO A 1 221 ? 17.781 12.295 -28.797 1.00 42.38 221 PRO A O 1
ATOM 1763 N N . THR A 1 222 ? 17.294 10.215 -29.573 1.00 49.25 222 THR A N 1
ATOM 1764 C CA . THR A 1 222 ? 16.698 9.662 -28.347 1.00 49.25 222 THR A CA 1
ATOM 1765 C C . THR A 1 222 ? 17.501 10.175 -27.153 1.00 49.25 222 THR A C 1
ATOM 1767 O O . THR A 1 222 ? 18.718 9.932 -27.134 1.00 49.25 222 THR A O 1
ATOM 1770 N N . PRO A 1 223 ? 16.894 10.935 -26.220 1.00 45.59 223 PRO A N 1
ATOM 1771 C CA . PRO A 1 223 ? 17.639 11.544 -25.133 1.00 45.59 223 PRO A CA 1
ATOM 1772 C C . PRO A 1 223 ? 18.429 10.444 -24.434 1.00 45.59 223 PRO A C 1
ATOM 1774 O O . PRO A 1 223 ? 17.889 9.392 -24.089 1.00 45.59 223 PRO A O 1
ATOM 1777 N N . ALA A 1 224 ? 19.744 10.645 -24.320 1.00 52.16 224 ALA A N 1
ATOM 1778 C CA . ALA A 1 224 ? 20.600 9.697 -23.633 1.00 52.16 224 ALA A CA 1
ATOM 1779 C C . ALA A 1 224 ? 20.047 9.540 -22.216 1.00 52.16 224 ALA A C 1
ATOM 1781 O O . ALA A 1 224 ? 20.046 10.508 -21.456 1.00 52.16 224 ALA A O 1
ATOM 1782 N N . VAL A 1 225 ? 19.545 8.341 -21.899 1.00 57.59 225 VAL A N 1
ATOM 1783 C CA . VAL A 1 225 ? 19.019 8.008 -20.572 1.00 57.59 225 VAL A CA 1
ATOM 1784 C C . VAL A 1 225 ? 20.017 8.527 -19.531 1.00 57.59 225 VAL A C 1
ATOM 1786 O O . VAL A 1 225 ? 21.210 8.216 -19.661 1.00 57.59 225 VAL A O 1
ATOM 1789 N N . PRO A 1 226 ? 19.582 9.333 -18.542 1.00 61.00 226 PRO A N 1
ATOM 1790 C CA . PRO A 1 226 ? 20.475 9.848 -17.518 1.00 61.00 226 PRO A CA 1
ATOM 1791 C C . PRO A 1 226 ? 21.283 8.695 -16.920 1.00 61.00 226 PRO A C 1
ATOM 1793 O O . PRO A 1 226 ? 20.738 7.622 -16.645 1.00 61.00 226 PRO A O 1
ATOM 1796 N N . GLN A 1 227 ? 22.590 8.889 -16.724 1.00 64.31 227 GLN A N 1
ATOM 1797 C CA . GLN A 1 227 ? 23.379 7.935 -15.947 1.00 64.31 227 GLN A CA 1
ATOM 1798 C C . GLN A 1 227 ? 22.935 8.039 -14.488 1.00 64.31 227 GLN A C 1
ATOM 1800 O O . GLN A 1 227 ? 23.454 8.856 -13.731 1.00 64.31 227 GLN A O 1
ATOM 1805 N N . LEU A 1 228 ? 21.934 7.239 -14.124 1.00 72.00 228 LEU A N 1
ATOM 1806 C CA . LEU A 1 228 ? 21.498 7.077 -12.745 1.00 72.00 228 LEU A CA 1
ATOM 1807 C C . LEU A 1 228 ? 22.648 6.490 -11.927 1.00 72.00 228 LEU A C 1
ATOM 1809 O O . LEU A 1 228 ? 23.341 5.575 -12.385 1.00 72.00 228 LEU A O 1
ATOM 1813 N N . ASN A 1 229 ? 22.845 7.011 -10.719 1.00 79.88 229 ASN A N 1
ATOM 1814 C CA . ASN A 1 229 ? 23.730 6.363 -9.760 1.00 79.88 229 ASN A CA 1
ATOM 1815 C C . ASN A 1 229 ? 23.088 5.044 -9.261 1.00 79.88 229 ASN A C 1
ATOM 1817 O O . ASN A 1 229 ? 21.918 4.752 -9.529 1.00 79.88 229 ASN A O 1
ATOM 1821 N N . ASP A 1 230 ? 23.863 4.217 -8.556 1.00 80.00 230 ASP A N 1
ATOM 1822 C CA . ASP A 1 230 ? 23.397 2.898 -8.101 1.00 80.00 230 ASP A CA 1
ATOM 1823 C C . ASP A 1 230 ? 22.230 2.979 -7.096 1.00 80.00 230 ASP A C 1
ATOM 1825 O O . ASP A 1 230 ? 21.400 2.065 -7.045 1.00 80.00 230 ASP A O 1
ATOM 1829 N N . GLU A 1 231 ? 22.151 4.065 -6.322 1.00 81.44 231 GLU A N 1
ATOM 1830 C CA . GLU A 1 231 ? 21.108 4.319 -5.322 1.00 81.44 231 GLU A CA 1
ATOM 1831 C C . GLU A 1 231 ? 19.774 4.644 -6.009 1.00 81.44 231 GLU A C 1
ATOM 1833 O O . GLU A 1 231 ? 18.791 3.922 -5.825 1.00 81.44 231 GLU A O 1
ATOM 1838 N N . ASP A 1 232 ? 19.771 5.614 -6.924 1.00 81.81 232 ASP A N 1
ATOM 1839 C CA . ASP A 1 232 ? 18.611 6.009 -7.726 1.00 81.81 232 ASP A CA 1
ATOM 1840 C C . ASP A 1 232 ? 18.093 4.836 -8.567 1.00 81.81 232 ASP A C 1
ATOM 1842 O O . ASP A 1 232 ? 16.886 4.601 -8.670 1.00 81.81 232 ASP A O 1
ATOM 1846 N N . LEU A 1 233 ? 19.001 4.036 -9.138 1.00 81.44 233 LEU A N 1
ATOM 1847 C CA . LEU A 1 233 ? 18.634 2.840 -9.892 1.00 81.44 233 LEU A CA 1
ATOM 1848 C C . LEU A 1 233 ? 17.976 1.778 -8.998 1.00 81.44 233 LEU A C 1
ATOM 1850 O O . LEU A 1 233 ? 17.061 1.075 -9.441 1.00 81.44 233 LEU A O 1
ATOM 1854 N N . SER A 1 234 ? 18.446 1.625 -7.761 1.00 84.56 234 SER A N 1
ATOM 1855 C CA . SER A 1 234 ? 17.872 0.686 -6.790 1.00 84.56 234 SER A CA 1
ATOM 1856 C C . SER A 1 234 ? 16.488 1.141 -6.342 1.00 84.56 234 SER A C 1
ATOM 1858 O O . SER A 1 234 ? 15.548 0.341 -6.351 1.00 84.56 234 SER A O 1
ATOM 1860 N N . LEU A 1 235 ? 16.322 2.434 -6.077 1.00 86.38 235 LEU A N 1
ATOM 1861 C CA . LEU A 1 235 ? 15.037 3.028 -5.730 1.00 86.38 235 LEU A CA 1
ATOM 1862 C C . LEU A 1 235 ? 14.020 2.893 -6.871 1.00 86.38 235 LEU A C 1
ATOM 1864 O O . LEU A 1 235 ? 12.872 2.494 -6.659 1.00 86.38 235 LEU A O 1
ATOM 1868 N N . LEU A 1 236 ? 14.458 3.126 -8.107 1.00 87.06 236 LEU A N 1
ATOM 1869 C CA . LEU A 1 236 ? 13.627 2.979 -9.297 1.00 87.06 236 LEU A CA 1
ATOM 1870 C C . LEU A 1 236 ? 13.161 1.530 -9.510 1.00 87.06 236 LEU A C 1
ATOM 1872 O O . LEU A 1 236 ? 11.994 1.290 -9.829 1.00 87.06 236 LEU A O 1
ATOM 1876 N N . LYS A 1 237 ? 14.040 0.543 -9.281 1.00 86.69 237 LYS A N 1
ATOM 1877 C CA . LYS A 1 237 ? 13.670 -0.886 -9.297 1.00 86.69 237 LYS A CA 1
ATOM 1878 C C . LYS A 1 237 ? 12.618 -1.209 -8.241 1.00 86.69 237 LYS A C 1
ATOM 1880 O O . LYS A 1 237 ? 11.684 -1.967 -8.514 1.00 86.69 237 LYS A O 1
ATOM 1885 N N . CYS A 1 238 ? 12.755 -0.639 -7.051 1.00 89.31 238 CYS A N 1
ATOM 1886 C CA . CYS A 1 238 ? 11.820 -0.837 -5.953 1.00 89.31 238 CYS A CA 1
ATOM 1887 C C . CYS A 1 238 ? 10.443 -0.232 -6.287 1.00 89.31 238 CYS A C 1
ATOM 1889 O O . CYS A 1 238 ? 9.424 -0.927 -6.222 1.00 89.31 238 CYS A O 1
ATOM 1891 N N . LYS A 1 239 ? 10.403 1.004 -6.794 1.00 90.12 239 LYS A N 1
ATOM 1892 C CA . LYS A 1 239 ? 9.184 1.674 -7.287 1.00 90.12 239 LYS A CA 1
ATOM 1893 C C . LYS A 1 239 ? 8.495 0.899 -8.417 1.00 90.12 239 LYS A C 1
ATOM 1895 O O . LYS A 1 239 ? 7.287 0.654 -8.362 1.00 90.12 239 LYS A O 1
ATOM 1900 N N . ALA A 1 240 ? 9.260 0.407 -9.392 1.00 90.31 240 ALA A N 1
ATOM 1901 C CA . ALA A 1 240 ? 8.745 -0.469 -10.446 1.00 90.31 240 ALA A CA 1
ATOM 1902 C C . ALA A 1 240 ? 8.142 -1.770 -9.881 1.00 90.31 240 ALA A C 1
ATOM 1904 O O . ALA A 1 240 ? 7.103 -2.241 -10.351 1.00 90.31 240 ALA A O 1
ATOM 1905 N N . THR A 1 241 ? 8.761 -2.337 -8.844 1.00 91.62 241 THR A N 1
ATOM 1906 C CA . THR A 1 241 ? 8.275 -3.546 -8.165 1.00 91.62 241 THR A CA 1
ATOM 1907 C C . THR A 1 241 ? 6.927 -3.306 -7.484 1.00 91.62 241 THR A C 1
ATOM 1909 O O . THR A 1 241 ? 6.022 -4.131 -7.635 1.00 91.62 241 THR A O 1
ATOM 1912 N N . VAL A 1 242 ? 6.739 -2.157 -6.824 1.00 91.31 242 VAL A N 1
ATOM 1913 C CA . VAL A 1 242 ? 5.437 -1.762 -6.255 1.00 91.31 242 VAL A CA 1
ATOM 1914 C C . VAL A 1 242 ? 4.359 -1.755 -7.336 1.00 91.31 242 VAL A C 1
ATOM 1916 O O . VAL A 1 242 ? 3.332 -2.413 -7.158 1.00 91.31 242 VAL A O 1
ATOM 1919 N N . LEU A 1 243 ? 4.601 -1.092 -8.475 1.00 91.50 243 LEU A N 1
ATOM 1920 C CA . LEU A 1 243 ? 3.632 -1.031 -9.577 1.00 91.50 243 LEU A CA 1
ATOM 1921 C C . LEU A 1 243 ? 3.255 -2.426 -10.086 1.00 91.50 243 LEU A C 1
ATOM 1923 O O . LEU A 1 243 ? 2.070 -2.735 -10.243 1.00 91.50 243 LEU A O 1
ATOM 1927 N N . VAL A 1 244 ? 4.242 -3.301 -10.291 1.00 91.44 244 VAL A N 1
ATOM 1928 C CA . VAL A 1 244 ? 3.980 -4.676 -10.732 1.00 91.44 244 VAL A CA 1
ATOM 1929 C C . VAL A 1 244 ? 3.157 -5.451 -9.700 1.00 91.44 244 VAL A C 1
ATOM 1931 O O . VAL A 1 244 ? 2.195 -6.132 -10.069 1.00 91.44 244 VAL A O 1
ATOM 1934 N N . CYS A 1 245 ? 3.491 -5.360 -8.414 1.00 91.50 245 CYS A N 1
ATOM 1935 C CA . CYS A 1 245 ? 2.746 -6.047 -7.359 1.00 91.50 245 CYS A CA 1
ATOM 1936 C C . CYS A 1 245 ? 1.295 -5.563 -7.271 1.00 91.50 245 CYS A C 1
ATOM 1938 O O . CYS A 1 245 ? 0.382 -6.390 -7.180 1.00 91.50 245 CYS A O 1
ATOM 1940 N N . VAL A 1 246 ? 1.061 -4.256 -7.398 1.00 89.38 246 VAL A N 1
ATOM 1941 C CA . VAL A 1 246 ? -0.289 -3.678 -7.447 1.00 89.38 246 VAL A CA 1
ATOM 1942 C C . VAL A 1 246 ? -1.081 -4.258 -8.617 1.00 89.38 246 VAL A C 1
ATOM 1944 O O . VAL A 1 246 ? -2.187 -4.766 -8.409 1.00 89.38 246 VAL A O 1
ATOM 1947 N N . VAL A 1 247 ? -0.491 -4.285 -9.818 1.00 88.31 247 VAL A N 1
ATOM 1948 C CA . VAL A 1 247 ? -1.124 -4.858 -11.016 1.00 88.31 247 VAL A CA 1
ATOM 1949 C C . VAL A 1 247 ? -1.490 -6.325 -10.816 1.00 88.31 247 VAL A C 1
ATOM 1951 O O . VAL A 1 247 ? -2.597 -6.743 -11.151 1.00 88.31 247 VAL A O 1
ATOM 1954 N N . ARG A 1 248 ? -0.593 -7.117 -10.225 1.00 86.06 248 ARG A N 1
ATOM 1955 C CA . ARG A 1 248 ? -0.824 -8.552 -9.997 1.00 86.06 248 ARG A CA 1
ATOM 1956 C C . ARG A 1 248 ? -1.935 -8.831 -8.986 1.00 86.06 248 ARG A C 1
ATOM 1958 O O . ARG A 1 248 ? -2.601 -9.865 -9.079 1.00 86.06 248 ARG A O 1
ATOM 1965 N N . VAL A 1 249 ? -2.127 -7.953 -8.003 1.00 83.94 249 VAL A N 1
ATOM 1966 C CA . VAL A 1 249 ? -3.169 -8.113 -6.978 1.00 83.94 249 VAL A CA 1
ATOM 1967 C C . VAL A 1 249 ? -4.528 -7.616 -7.469 1.00 83.94 249 VAL A C 1
ATOM 1969 O O . VAL A 1 249 ? -5.568 -8.234 -7.165 1.00 83.94 249 VAL A O 1
ATOM 1972 N N . MET A 1 250 ? -4.534 -6.517 -8.223 1.00 77.06 250 MET A N 1
ATOM 1973 C CA . MET A 1 250 ? -5.735 -5.974 -8.840 1.00 77.06 250 MET A CA 1
ATOM 1974 C C . MET A 1 250 ? -6.336 -7.004 -9.803 1.00 77.06 250 MET A C 1
ATOM 1976 O O . MET A 1 250 ? -5.668 -7.619 -10.626 1.00 77.06 250 MET A O 1
ATOM 1980 N N . ASN A 1 251 ? -7.641 -7.247 -9.676 1.00 70.00 251 ASN A N 1
ATOM 1981 C CA . ASN A 1 251 ? -8.343 -8.147 -10.587 1.00 70.00 251 ASN A CA 1
ATOM 1982 C C . ASN A 1 251 ? -8.919 -7.362 -11.768 1.00 70.00 251 ASN A C 1
ATOM 1984 O O . ASN A 1 251 ? -9.114 -6.150 -11.690 1.00 70.00 251 ASN A O 1
ATOM 1988 N N . ARG A 1 252 ? -9.287 -8.083 -12.831 1.00 68.25 252 ARG A N 1
ATOM 1989 C CA . ARG A 1 252 ? -9.881 -7.512 -14.048 1.00 68.25 252 ARG A CA 1
ATOM 1990 C C . ARG A 1 252 ? -10.960 -6.451 -13.794 1.00 68.25 252 ARG A C 1
ATOM 1992 O O . ARG A 1 252 ? -11.055 -5.502 -14.555 1.00 68.25 252 ARG A O 1
ATOM 1999 N N . ARG A 1 253 ? -11.812 -6.628 -12.779 1.00 64.00 253 ARG A N 1
ATOM 2000 C CA . ARG A 1 253 ? -12.921 -5.701 -12.518 1.00 64.00 253 ARG A CA 1
ATOM 2001 C C . ARG A 1 253 ? -12.417 -4.343 -12.033 1.00 64.00 253 ARG A C 1
ATOM 2003 O O . ARG A 1 253 ? -12.875 -3.338 -12.541 1.00 64.00 253 ARG A O 1
ATOM 2010 N N . LEU A 1 254 ? -11.468 -4.335 -11.103 1.00 66.31 254 LEU A N 1
ATOM 2011 C CA . LEU A 1 254 ? -10.898 -3.099 -10.557 1.00 66.31 254 LEU A CA 1
ATOM 2012 C C . LEU A 1 254 ? -10.069 -2.349 -11.588 1.00 66.31 254 LEU A C 1
ATOM 2014 O O . LEU A 1 254 ? -10.116 -1.130 -11.618 1.00 66.31 254 LEU A O 1
ATOM 2018 N N . PHE A 1 255 ? -9.376 -3.086 -12.460 1.00 66.44 255 PHE A N 1
ATOM 2019 C CA . PHE A 1 255 ? -8.772 -2.503 -13.652 1.00 66.44 255 PHE A CA 1
ATOM 2020 C C . PHE A 1 255 ? -9.834 -1.735 -14.447 1.00 66.44 255 PHE A C 1
ATOM 2022 O O . PHE A 1 255 ? -9.732 -0.531 -14.625 1.00 66.44 255 PHE A O 1
ATOM 2029 N N . LEU A 1 256 ? -10.933 -2.377 -14.835 1.00 63.50 256 LEU A N 1
ATOM 2030 C CA . LEU A 1 256 ? -11.975 -1.691 -15.609 1.00 63.50 256 LEU A CA 1
ATOM 2031 C C . LEU A 1 256 ? -12.653 -0.522 -14.865 1.00 63.50 256 LEU A C 1
ATOM 2033 O O . LEU A 1 256 ? -13.176 0.369 -15.525 1.00 63.50 256 LEU A O 1
ATOM 2037 N N . ASP A 1 257 ? -12.627 -0.512 -13.530 1.00 67.38 257 ASP A N 1
ATOM 2038 C CA . ASP A 1 257 ? -13.190 0.562 -12.703 1.00 67.38 257 ASP A CA 1
ATOM 2039 C C . ASP A 1 257 ? -12.231 1.780 -12.561 1.00 67.38 257 ASP A C 1
ATOM 2041 O O . ASP A 1 257 ? -12.681 2.859 -12.179 1.00 67.38 257 ASP A O 1
ATOM 2045 N N . HIS A 1 258 ? -10.938 1.645 -12.900 1.00 69.06 258 HIS A N 1
ATOM 2046 C CA . HIS A 1 258 ? -9.901 2.687 -12.773 1.00 69.06 258 HIS A CA 1
ATOM 2047 C C . HIS A 1 258 ? -9.094 2.876 -14.073 1.00 69.06 258 HIS A C 1
ATOM 2049 O O . HIS A 1 258 ? -7.874 2.718 -14.088 1.00 69.06 258 HIS A O 1
ATOM 2055 N N . PHE A 1 259 ? -9.777 3.192 -15.179 1.00 67.94 259 PHE A N 1
ATOM 2056 C CA . PHE A 1 259 ? -9.165 3.256 -16.515 1.00 67.94 259 PHE A CA 1
ATOM 2057 C C . PHE A 1 259 ? -7.967 4.218 -16.597 1.00 67.94 259 PHE A C 1
ATOM 2059 O O . PHE A 1 259 ? -6.898 3.799 -17.031 1.00 67.94 259 PHE A O 1
ATOM 2066 N N . ASP A 1 260 ? -8.105 5.441 -16.073 1.00 67.38 260 ASP A N 1
ATOM 2067 C CA . ASP A 1 260 ? -7.033 6.446 -16.105 1.00 67.38 260 ASP A CA 1
ATOM 2068 C C . ASP A 1 260 ? -5.766 5.961 -15.387 1.00 67.38 260 ASP A C 1
ATOM 2070 O O . ASP A 1 260 ? -4.663 6.120 -15.901 1.00 67.38 260 ASP A O 1
ATOM 2074 N N . LEU A 1 261 ? -5.907 5.307 -14.226 1.00 74.19 261 LEU A N 1
ATOM 2075 C CA . LEU A 1 261 ? -4.766 4.741 -13.500 1.00 74.19 261 LEU A CA 1
ATOM 2076 C C . LEU A 1 261 ? -4.071 3.660 -14.331 1.00 74.19 261 LEU A C 1
ATOM 2078 O O . LEU A 1 261 ? -2.846 3.617 -14.379 1.00 74.19 261 LEU A O 1
ATOM 2082 N N . ASN A 1 262 ? -4.834 2.788 -14.989 1.00 75.31 262 ASN A N 1
ATOM 2083 C CA . ASN A 1 262 ? -4.243 1.700 -15.764 1.00 75.31 262 ASN A CA 1
ATOM 2084 C C . ASN A 1 262 ? -3.462 2.207 -16.963 1.00 75.31 262 ASN A C 1
ATOM 2086 O O . ASN A 1 262 ? -2.417 1.638 -17.261 1.00 75.31 262 ASN A O 1
ATOM 2090 N N . ASP A 1 263 ? -3.968 3.235 -17.644 1.00 79.81 263 ASP A N 1
ATOM 2091 C CA . ASP A 1 263 ? -3.289 3.825 -18.792 1.00 79.81 263 ASP A CA 1
ATOM 2092 C C . ASP A 1 263 ? -1.942 4.417 -18.364 1.00 79.81 263 ASP A C 1
ATOM 2094 O O . ASP A 1 263 ? -0.928 4.153 -19.010 1.00 79.81 263 ASP A O 1
ATOM 2098 N N . HIS A 1 264 ? -1.895 5.125 -17.230 1.00 81.50 264 HIS A N 1
ATOM 2099 C CA . HIS A 1 264 ? -0.639 5.639 -16.674 1.00 81.50 264 HIS A CA 1
ATOM 2100 C C . HIS A 1 264 ? 0.303 4.505 -16.247 1.00 81.50 264 HIS A C 1
ATOM 2102 O O . HIS A 1 264 ? 1.468 4.493 -16.640 1.00 81.50 264 HIS A O 1
ATOM 2108 N N . VAL A 1 265 ? -0.192 3.501 -15.513 1.00 85.56 265 VAL A N 1
ATOM 2109 C CA . VAL A 1 265 ? 0.611 2.329 -15.114 1.00 85.56 265 VAL A CA 1
ATOM 2110 C C . VAL A 1 265 ? 1.165 1.602 -16.339 1.00 85.56 265 VAL A C 1
ATOM 2112 O O . VAL A 1 265 ? 2.337 1.241 -16.365 1.00 85.56 265 VAL A O 1
ATOM 2115 N N . TYR A 1 266 ? 0.350 1.401 -17.373 1.00 86.31 266 TYR A N 1
ATOM 2116 C CA . TYR A 1 266 ? 0.761 0.752 -18.613 1.00 86.31 266 TYR A CA 1
ATOM 2117 C C . TYR A 1 266 ? 1.860 1.538 -19.331 1.00 86.31 266 TYR A C 1
ATOM 2119 O O . TYR A 1 266 ? 2.866 0.941 -19.716 1.00 86.31 266 TYR A O 1
ATOM 2127 N N . LYS A 1 267 ? 1.701 2.861 -19.476 1.00 85.50 267 LYS A N 1
ATOM 2128 C CA . LYS A 1 267 ? 2.719 3.742 -20.070 1.00 85.50 267 LYS A CA 1
ATOM 2129 C C . LYS A 1 267 ? 4.044 3.649 -19.316 1.00 85.50 267 LYS A C 1
ATOM 2131 O O . LYS A 1 267 ? 5.060 3.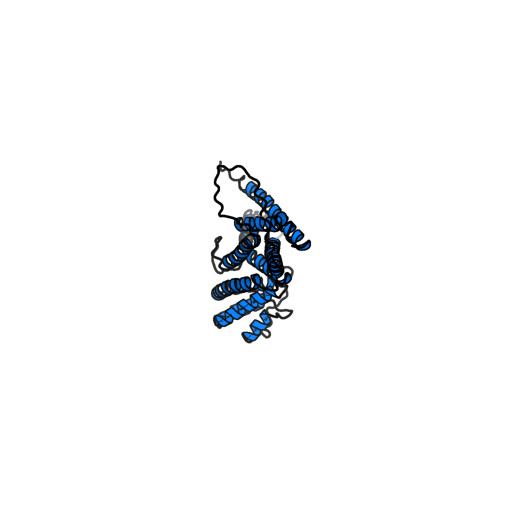325 -19.924 1.00 85.50 267 LYS A O 1
ATOM 2136 N N . VAL A 1 268 ? 4.020 3.811 -17.993 1.00 87.25 268 VAL A N 1
ATOM 2137 C CA . VAL A 1 268 ? 5.226 3.763 -17.152 1.00 87.25 268 VAL A CA 1
ATOM 2138 C C . VAL A 1 268 ? 5.902 2.388 -17.203 1.00 87.25 268 VAL A C 1
ATOM 2140 O O . VAL A 1 268 ? 7.119 2.294 -17.358 1.00 87.25 268 VAL A O 1
ATOM 2143 N N . LEU A 1 269 ? 5.135 1.293 -17.146 1.00 87.94 269 LEU A N 1
ATOM 2144 C CA . LEU A 1 269 ? 5.693 -0.057 -17.292 1.00 87.94 269 LEU A CA 1
ATOM 2145 C C . LEU A 1 269 ? 6.309 -0.281 -18.680 1.00 87.94 269 LEU A C 1
ATOM 2147 O O . LEU A 1 269 ? 7.314 -0.987 -18.789 1.00 87.94 269 LEU A O 1
ATOM 2151 N N . ARG A 1 270 ? 5.737 0.307 -19.738 1.00 86.38 270 ARG A N 1
ATOM 2152 C CA . ARG A 1 270 ? 6.310 0.248 -21.088 1.00 86.38 270 ARG A CA 1
ATOM 2153 C C . ARG A 1 270 ? 7.599 1.045 -21.210 1.00 86.38 270 ARG A C 1
ATOM 2155 O O . ARG A 1 270 ? 8.542 0.494 -21.764 1.00 86.38 270 ARG A O 1
ATOM 2162 N N . ILE A 1 271 ? 7.661 2.255 -20.659 1.00 83.25 271 ILE A N 1
ATOM 2163 C CA . ILE A 1 271 ? 8.890 3.062 -20.582 1.00 83.25 271 ILE A CA 1
ATOM 2164 C C . ILE A 1 271 ? 10.008 2.237 -19.932 1.00 83.25 271 ILE A C 1
ATOM 2166 O O . ILE A 1 271 ? 11.076 2.042 -20.512 1.00 83.25 271 ILE A O 1
ATOM 2170 N N . LEU A 1 272 ? 9.722 1.638 -18.770 1.00 83.19 272 LEU A N 1
ATOM 2171 C CA . LEU A 1 272 ? 10.674 0.785 -18.055 1.00 83.19 272 LEU A CA 1
ATOM 2172 C C . LEU A 1 272 ? 11.128 -0.435 -18.877 1.00 83.19 272 LEU A C 1
ATOM 2174 O O . LEU A 1 272 ? 12.257 -0.894 -18.715 1.00 83.19 272 LEU A O 1
ATOM 2178 N N . LEU A 1 273 ? 10.270 -0.982 -19.744 1.00 80.44 273 LEU A N 1
ATOM 2179 C CA . LEU A 1 273 ? 10.584 -2.161 -20.554 1.00 80.44 273 LEU A CA 1
ATOM 2180 C C . LEU A 1 273 ? 11.327 -1.833 -21.861 1.00 80.44 273 LEU A C 1
ATOM 2182 O O . LEU A 1 273 ? 12.202 -2.610 -22.249 1.00 80.44 273 LEU A O 1
ATOM 2186 N N . CYS A 1 274 ? 10.942 -0.752 -22.545 1.00 64.12 274 CYS A N 1
ATOM 2187 C CA . CYS A 1 274 ? 11.323 -0.440 -23.926 1.00 64.12 274 CYS A CA 1
ATOM 2188 C C . CYS A 1 274 ? 12.432 0.611 -24.044 1.00 64.12 274 CYS A C 1
ATOM 2190 O O . CYS A 1 274 ? 13.314 0.429 -24.875 1.00 64.12 274 CYS A O 1
ATOM 2192 N N . ASP A 1 275 ? 12.437 1.651 -23.208 1.00 57.03 275 ASP A N 1
ATOM 2193 C CA . ASP A 1 275 ? 13.273 2.844 -23.438 1.00 57.03 275 ASP A CA 1
ATOM 2194 C C . ASP A 1 275 ? 14.554 2.852 -22.598 1.00 57.03 275 ASP A C 1
ATOM 2196 O O . ASP A 1 275 ? 15.216 3.871 -22.417 1.00 57.03 275 ASP A O 1
ATOM 2200 N N . THR A 1 276 ? 14.931 1.692 -22.058 1.00 57.56 276 THR A N 1
ATOM 2201 C CA . THR A 1 276 ? 16.040 1.588 -21.110 1.00 57.56 276 THR A CA 1
ATOM 2202 C C . THR A 1 276 ? 17.019 0.476 -21.476 1.00 57.56 276 THR A C 1
ATOM 2204 O O . THR A 1 276 ? 17.367 -0.390 -20.667 1.00 57.56 276 THR A O 1
ATOM 2207 N N . ASP A 1 277 ? 17.551 0.519 -22.698 1.00 50.81 277 ASP A N 1
ATOM 2208 C CA . ASP A 1 277 ? 18.690 -0.324 -23.103 1.00 50.81 277 ASP A CA 1
ATOM 2209 C C . ASP A 1 277 ? 19.966 -0.069 -22.260 1.00 50.81 277 ASP A C 1
ATOM 2211 O O . ASP A 1 277 ? 20.923 -0.838 -22.330 1.00 50.81 277 ASP A O 1
ATOM 2215 N N . GLY A 1 278 ? 19.946 0.936 -21.370 1.00 53.56 278 GLY A N 1
ATOM 2216 C CA . GLY A 1 278 ? 20.953 1.189 -20.333 1.00 53.56 278 GLY A CA 1
ATOM 2217 C C . GLY A 1 278 ? 20.557 0.846 -18.886 1.00 53.56 278 GLY A C 1
ATOM 2218 O O . GLY A 1 278 ? 21.453 0.712 -18.052 1.00 53.56 278 GLY A O 1
ATOM 2219 N N . LEU A 1 279 ? 19.269 0.658 -18.539 1.00 64.38 279 LEU A N 1
ATOM 2220 C CA . LEU A 1 279 ? 18.932 0.300 -17.154 1.00 64.38 279 LEU A CA 1
ATOM 2221 C C . LEU A 1 279 ? 19.163 -1.188 -16.907 1.00 64.38 279 LEU A C 1
ATOM 2223 O O . LEU A 1 279 ? 18.459 -2.071 -17.421 1.00 64.38 279 LEU A O 1
ATOM 2227 N N . ALA A 1 280 ? 20.068 -1.464 -15.975 1.00 68.00 280 ALA A N 1
ATOM 2228 C CA . ALA A 1 280 ? 20.271 -2.779 -15.393 1.00 68.00 280 ALA A CA 1
ATOM 2229 C C . ALA A 1 280 ? 19.125 -3.169 -14.430 1.00 68.00 280 ALA A C 1
ATOM 2231 O O . ALA A 1 280 ? 19.383 -3.538 -13.285 1.00 68.00 280 ALA A O 1
ATOM 2232 N N . LEU A 1 281 ? 17.856 -3.128 -14.878 1.00 70.19 281 LEU A N 1
ATOM 2233 C CA . LEU A 1 281 ? 16.665 -3.556 -14.111 1.00 70.19 281 LEU A CA 1
ATOM 2234 C C . LEU A 1 281 ? 16.742 -5.020 -13.642 1.00 70.19 281 LEU A C 1
ATOM 2236 O O . LEU A 1 281 ? 16.024 -5.422 -12.736 1.00 70.19 281 LEU A O 1
ATOM 2240 N N . GLY A 1 282 ? 17.625 -5.825 -14.235 1.00 76.31 282 GLY A N 1
ATOM 2241 C CA . GLY A 1 282 ? 17.715 -7.253 -13.967 1.00 76.31 282 GLY A CA 1
ATOM 2242 C C . GLY A 1 282 ? 16.661 -8.048 -14.741 1.00 76.31 282 GLY A C 1
ATOM 2243 O O . GLY A 1 282 ? 15.594 -7.559 -15.116 1.00 76.31 282 GLY A O 1
ATOM 2244 N N . LYS A 1 283 ? 16.982 -9.310 -15.029 1.00 82.56 283 LYS A N 1
ATOM 2245 C CA . LYS A 1 283 ? 16.150 -10.179 -15.875 1.00 82.56 283 LYS A CA 1
ATOM 2246 C C . LYS A 1 283 ? 14.800 -10.515 -15.235 1.00 82.56 283 LYS A C 1
ATOM 2248 O O . LYS A 1 283 ? 13.803 -10.621 -15.949 1.00 82.56 283 LYS A O 1
ATOM 2253 N N . ASP A 1 284 ? 14.774 -10.684 -13.916 1.00 85.44 284 ASP A N 1
ATOM 2254 C CA . ASP A 1 284 ? 13.568 -11.087 -13.192 1.00 85.44 284 ASP A CA 1
ATOM 2255 C C . ASP A 1 284 ? 12.543 -9.953 -13.129 1.00 85.44 284 ASP A C 1
ATOM 2257 O O . ASP A 1 284 ? 11.389 -10.165 -13.506 1.00 85.44 284 ASP A O 1
ATOM 2261 N N . LEU A 1 285 ? 12.974 -8.729 -12.804 1.00 85.19 285 LEU A N 1
ATOM 2262 C CA . LEU A 1 285 ? 12.098 -7.556 -12.818 1.00 85.19 285 LEU A CA 1
ATOM 2263 C C . LEU A 1 285 ? 11.568 -7.264 -14.230 1.00 85.19 285 LEU A C 1
ATOM 2265 O O . LEU A 1 285 ? 10.367 -7.070 -14.396 1.00 85.19 285 LEU A O 1
ATOM 2269 N N . ARG A 1 286 ? 12.408 -7.342 -15.275 1.00 87.31 286 ARG A N 1
ATOM 2270 C CA . ARG A 1 286 ? 11.941 -7.202 -16.673 1.00 87.31 286 ARG A CA 1
ATOM 2271 C C . ARG A 1 286 ? 10.865 -8.233 -17.033 1.00 87.31 286 ARG A C 1
ATOM 2273 O O . ARG A 1 286 ? 9.877 -7.898 -17.683 1.00 87.31 286 ARG A O 1
ATOM 2280 N N . ARG A 1 287 ? 11.012 -9.486 -16.588 1.00 89.38 287 ARG A N 1
ATOM 2281 C CA . ARG A 1 287 ? 9.993 -10.532 -16.788 1.00 89.38 287 ARG A CA 1
ATOM 2282 C C . ARG A 1 287 ? 8.703 -10.223 -16.024 1.00 89.38 287 ARG A C 1
ATOM 2284 O O . ARG A 1 287 ? 7.615 -10.464 -16.551 1.00 89.38 287 ARG A O 1
ATOM 2291 N N . MET A 1 288 ? 8.816 -9.721 -14.799 1.00 89.88 288 MET A N 1
ATOM 2292 C CA . MET A 1 288 ? 7.677 -9.317 -13.977 1.00 89.88 288 MET A CA 1
ATOM 2293 C C . MET A 1 288 ? 6.906 -8.153 -14.616 1.00 89.88 288 MET A C 1
ATOM 2295 O O . MET A 1 288 ? 5.687 -8.252 -14.751 1.00 89.88 288 MET A O 1
ATOM 2299 N N . ILE A 1 289 ? 7.609 -7.128 -15.104 1.00 91.00 289 ILE A N 1
ATOM 2300 C CA . ILE A 1 289 ? 7.039 -5.996 -15.853 1.00 91.00 289 ILE A CA 1
ATOM 2301 C C . ILE A 1 289 ? 6.325 -6.483 -17.117 1.00 91.00 289 ILE A C 1
ATOM 2303 O O . ILE A 1 289 ? 5.157 -6.164 -17.326 1.00 91.00 289 ILE A O 1
ATOM 2307 N N . LEU A 1 290 ? 6.978 -7.323 -17.927 1.00 90.81 290 LEU A N 1
ATOM 2308 C CA . LEU A 1 290 ? 6.365 -7.887 -19.132 1.00 90.81 290 LEU A CA 1
ATOM 2309 C C . LEU A 1 290 ? 5.081 -8.667 -18.810 1.00 90.81 290 LEU A C 1
ATOM 2311 O O . LEU A 1 290 ? 4.085 -8.557 -19.520 1.00 90.81 290 LEU A O 1
ATOM 2315 N N . THR A 1 291 ? 5.088 -9.444 -17.725 1.00 90.69 291 THR A N 1
ATOM 2316 C CA . THR A 1 291 ? 3.902 -10.191 -17.282 1.00 90.69 291 THR A CA 1
ATOM 2317 C C . THR A 1 291 ? 2.771 -9.242 -16.883 1.00 90.69 291 THR A C 1
ATOM 2319 O O . THR A 1 291 ? 1.632 -9.459 -17.289 1.00 90.69 291 THR A O 1
ATOM 2322 N N . ALA A 1 292 ? 3.087 -8.171 -16.149 1.00 89.75 292 ALA A N 1
ATOM 2323 C CA . ALA A 1 292 ? 2.121 -7.150 -15.754 1.00 89.75 292 ALA A CA 1
ATOM 2324 C C . ALA A 1 292 ? 1.493 -6.446 -16.970 1.00 89.75 292 ALA A C 1
ATOM 2326 O O . ALA A 1 292 ? 0.271 -6.337 -17.038 1.00 89.75 292 ALA A O 1
ATOM 2327 N N . ILE A 1 293 ? 2.297 -6.056 -17.965 1.00 89.19 293 ILE A N 1
ATOM 2328 C CA . ILE A 1 293 ? 1.823 -5.464 -19.230 1.00 89.19 293 ILE A CA 1
ATOM 2329 C C . ILE A 1 293 ? 0.857 -6.415 -19.945 1.00 89.19 293 ILE A C 1
ATOM 2331 O O . ILE A 1 293 ? -0.255 -6.023 -20.299 1.00 89.19 293 ILE A O 1
ATOM 2335 N N . ILE A 1 294 ? 1.243 -7.685 -20.095 1.00 87.12 294 ILE A N 1
ATOM 2336 C CA . ILE A 1 294 ? 0.397 -8.708 -20.723 1.00 87.12 294 ILE A CA 1
ATOM 2337 C C . ILE A 1 294 ? -0.936 -8.859 -19.971 1.00 87.12 294 ILE A C 1
ATOM 2339 O O . ILE A 1 294 ? -1.983 -9.053 -20.593 1.00 87.12 294 ILE A O 1
ATOM 2343 N N . ASP A 1 295 ? -0.923 -8.809 -18.640 1.00 84.62 295 ASP A N 1
ATOM 2344 C CA . ASP A 1 295 ? -2.142 -8.917 -17.841 1.00 84.62 295 ASP A CA 1
ATOM 2345 C C . ASP A 1 295 ? -3.057 -7.693 -18.030 1.00 84.62 295 ASP A C 1
ATOM 2347 O O . ASP A 1 295 ? -4.262 -7.873 -18.238 1.00 84.62 295 ASP A O 1
ATOM 2351 N N . ILE A 1 296 ? -2.499 -6.478 -18.087 1.00 83.75 296 ILE A N 1
ATOM 2352 C CA . ILE A 1 296 ? -3.241 -5.245 -18.413 1.00 83.75 296 ILE A CA 1
ATOM 2353 C C . ILE A 1 296 ? -3.901 -5.352 -19.797 1.00 83.75 296 ILE A C 1
ATOM 2355 O O . ILE A 1 296 ? -5.105 -5.103 -19.942 1.00 83.75 296 ILE A O 1
ATOM 2359 N N . GLU A 1 297 ? -3.156 -5.783 -20.817 1.00 81.00 297 GLU A N 1
ATOM 2360 C CA . GLU A 1 297 ? -3.678 -5.942 -22.181 1.00 81.00 297 GLU A CA 1
ATOM 2361 C C . GLU A 1 297 ? -4.800 -6.985 -22.250 1.00 81.00 297 GLU A C 1
ATOM 2363 O O . GLU A 1 297 ? -5.863 -6.739 -22.835 1.00 81.00 297 GLU A O 1
ATOM 2368 N N . LYS A 1 298 ? -4.620 -8.144 -21.601 1.00 78.31 298 LYS A N 1
ATOM 2369 C CA . LYS A 1 298 ? -5.661 -9.182 -21.519 1.00 78.31 298 LYS A CA 1
ATOM 2370 C C . LYS A 1 298 ? -6.942 -8.635 -20.901 1.00 78.31 298 LYS A C 1
ATOM 2372 O O . LYS A 1 298 ? -8.037 -8.929 -21.394 1.00 78.31 298 LYS A O 1
ATOM 2377 N N . PHE A 1 299 ? -6.839 -7.870 -19.816 1.00 72.06 299 PHE A N 1
ATOM 2378 C CA . PHE A 1 299 ? -8.009 -7.304 -19.147 1.00 72.06 299 PHE A CA 1
ATOM 2379 C C . PHE A 1 299 ? -8.724 -6.269 -20.016 1.00 72.06 299 PHE A C 1
ATOM 2381 O O . PHE A 1 299 ? -9.959 -6.301 -20.071 1.00 72.06 299 PHE A O 1
ATOM 2388 N N . SER A 1 300 ? -7.970 -5.455 -20.755 1.00 66.00 300 SER A N 1
ATOM 2389 C CA . SER A 1 300 ? -8.481 -4.439 -21.684 1.00 66.00 300 SER A CA 1
ATOM 2390 C C . SER A 1 300 ? -9.250 -5.060 -22.856 1.00 66.00 300 SER A C 1
ATOM 2392 O O . SER A 1 300 ? -10.413 -4.719 -23.096 1.00 66.00 300 SER A O 1
ATOM 2394 N N . VAL A 1 301 ? -8.679 -6.076 -23.516 1.00 60.78 301 VAL A N 1
ATOM 2395 C CA . VAL A 1 301 ? -9.335 -6.804 -24.622 1.00 60.78 301 VAL A CA 1
ATOM 2396 C C . VAL A 1 301 ? -10.618 -7.497 -24.157 1.00 60.78 301 VAL A C 1
ATOM 2398 O O . VAL A 1 301 ? -11.636 -7.500 -24.854 1.00 60.78 301 VAL A O 1
ATOM 2401 N N . LEU A 1 302 ? -10.603 -8.093 -22.964 1.00 52.75 302 LEU A N 1
ATOM 2402 C CA . LEU A 1 302 ? -11.795 -8.722 -22.405 1.00 52.75 302 LEU A CA 1
ATOM 2403 C C . LEU A 1 302 ? -12.843 -7.672 -21.991 1.00 52.75 302 LEU A C 1
ATOM 2405 O O . LEU A 1 302 ? -14.042 -7.926 -22.119 1.00 52.75 302 LEU A O 1
ATOM 2409 N N . GLY A 1 303 ? -12.431 -6.509 -21.479 1.00 50.66 303 GLY A N 1
ATOM 2410 C CA . GLY A 1 303 ? -13.303 -5.369 -21.164 1.00 50.66 303 GLY A CA 1
ATOM 2411 C C . GLY A 1 303 ? -14.090 -4.876 -22.377 1.00 50.66 303 GLY A C 1
ATOM 2412 O O . GLY A 1 303 ? -15.318 -4.796 -22.311 1.00 50.66 303 GLY A O 1
ATOM 2413 N N . ALA A 1 304 ? -13.408 -4.684 -23.509 1.00 50.25 304 ALA A N 1
ATOM 2414 C CA . ALA A 1 304 ? -14.023 -4.289 -24.779 1.00 50.25 304 ALA A CA 1
ATOM 2415 C C . ALA A 1 304 ? -15.046 -5.317 -25.304 1.00 50.25 304 ALA A C 1
ATOM 2417 O O . ALA A 1 304 ? -16.092 -4.946 -25.838 1.00 50.25 304 ALA A O 1
ATOM 2418 N N . LYS A 1 305 ? -14.799 -6.620 -25.098 1.00 48.72 305 LYS A N 1
ATOM 2419 C CA . LYS A 1 305 ? -15.759 -7.688 -25.449 1.00 48.72 305 LYS A CA 1
ATOM 2420 C C . LYS A 1 305 ? -17.011 -7.678 -24.562 1.00 48.72 305 LYS A C 1
ATOM 2422 O O . LYS A 1 305 ? -18.097 -8.016 -25.025 1.00 48.72 305 LYS A O 1
ATOM 2427 N N . ASN A 1 306 ? -16.896 -7.266 -23.299 1.00 41.81 306 ASN A N 1
ATOM 2428 C CA . ASN A 1 306 ? -18.046 -7.178 -22.394 1.00 41.81 306 ASN A CA 1
ATOM 2429 C C . ASN A 1 306 ? -18.868 -5.892 -22.589 1.00 41.81 306 ASN A C 1
ATOM 2431 O O . ASN A 1 306 ? -20.082 -5.935 -22.397 1.00 41.81 306 ASN A O 1
ATOM 2435 N N . SER A 1 307 ? -18.252 -4.772 -22.987 1.00 39.28 307 SER A N 1
ATOM 2436 C CA . SER A 1 307 ? -18.982 -3.524 -23.266 1.00 39.28 307 SER A CA 1
ATOM 2437 C C . SER A 1 307 ? -19.780 -3.604 -24.571 1.00 39.28 307 SER A C 1
ATOM 2439 O O . SER A 1 307 ? -20.950 -3.231 -24.596 1.00 39.28 307 SER A O 1
ATOM 2441 N N . THR A 1 308 ? -19.218 -4.205 -25.624 1.00 38.53 308 THR A N 1
ATOM 2442 C CA . THR A 1 308 ? -19.930 -4.431 -26.898 1.00 38.53 308 THR A CA 1
ATOM 2443 C C . THR A 1 308 ? -21.128 -5.374 -26.758 1.00 38.53 308 THR A C 1
ATOM 2445 O O . THR A 1 308 ? -22.123 -5.209 -27.460 1.00 38.53 308 THR A O 1
ATOM 2448 N N . THR A 1 309 ? -21.097 -6.309 -25.803 1.00 37.56 309 THR A N 1
ATOM 2449 C CA . THR A 1 309 ? -22.219 -7.235 -25.565 1.00 37.56 309 THR A CA 1
ATOM 2450 C C . THR A 1 309 ? -23.372 -6.592 -24.769 1.00 37.56 309 THR A C 1
ATOM 2452 O O . THR A 1 309 ? -24.516 -7.020 -24.902 1.00 37.56 309 THR A O 1
ATOM 2455 N N . ASN A 1 310 ? -23.117 -5.522 -24.002 1.00 35.34 310 ASN A N 1
ATOM 2456 C CA . ASN A 1 310 ? -24.157 -4.793 -23.255 1.00 35.34 310 ASN A CA 1
ATOM 2457 C C . ASN A 1 310 ? -24.784 -3.618 -24.026 1.00 35.34 310 ASN A C 1
ATOM 2459 O O . ASN A 1 310 ? -25.835 -3.131 -23.620 1.00 35.34 310 ASN A O 1
ATOM 2463 N N . VAL A 1 311 ? -24.192 -3.181 -25.142 1.00 37.88 311 VAL A N 1
ATOM 2464 C CA . VAL A 1 311 ? -24.727 -2.076 -25.967 1.00 37.88 311 VAL A CA 1
ATOM 2465 C C . VAL A 1 311 ? -25.660 -2.573 -27.091 1.00 37.88 311 VAL A C 1
ATOM 2467 O O . VAL A 1 311 ? -26.363 -1.780 -27.706 1.00 37.88 311 VAL A O 1
ATOM 2470 N N . LEU A 1 312 ? -25.771 -3.889 -27.321 1.00 35.09 312 LEU A N 1
ATOM 2471 C CA . LEU A 1 312 ? -26.557 -4.458 -28.432 1.00 35.09 312 LEU A CA 1
ATOM 2472 C C . LEU A 1 312 ? -27.906 -5.108 -28.058 1.00 35.09 312 LEU A C 1
ATOM 2474 O O . LEU A 1 312 ? -28.505 -5.761 -28.908 1.00 35.09 312 LEU A O 1
ATOM 2478 N N . THR A 1 313 ? -28.435 -4.942 -26.838 1.00 41.69 313 THR A N 1
ATOM 2479 C CA . THR A 1 313 ? -29.737 -5.555 -26.458 1.00 41.69 313 THR A CA 1
ATOM 2480 C C . THR A 1 313 ? -30.841 -4.596 -26.015 1.00 41.69 313 THR A C 1
ATOM 2482 O O . THR A 1 313 ? -31.874 -5.052 -25.529 1.00 41.69 313 THR A O 1
ATOM 2485 N N . GLN A 1 314 ? -30.715 -3.290 -26.257 1.00 37.06 314 GLN A N 1
ATOM 2486 C CA . GLN A 1 314 ? -31.855 -2.375 -26.128 1.00 37.06 314 GLN A CA 1
ATOM 2487 C C . GLN A 1 314 ? -31.933 -1.402 -27.303 1.00 37.06 314 GLN A C 1
ATOM 2489 O O . GLN A 1 314 ? -31.579 -0.235 -27.199 1.00 37.06 314 GLN A O 1
ATOM 2494 N N . THR A 1 315 ? -32.460 -1.888 -28.422 1.00 30.34 315 THR A N 1
ATOM 2495 C CA . THR A 1 315 ? -33.323 -1.063 -29.272 1.00 30.34 315 THR A CA 1
ATOM 2496 C C . THR A 1 315 ? -34.756 -1.305 -28.794 1.00 30.34 315 THR A C 1
ATOM 2498 O O . THR A 1 315 ? -35.271 -2.411 -28.970 1.00 30.34 315 THR A O 1
ATOM 2501 N N . PRO A 1 316 ? -35.410 -0.344 -28.120 1.00 36.59 316 PRO A N 1
ATOM 2502 C CA . PRO A 1 316 ? -36.853 -0.374 -27.993 1.00 36.59 316 PRO A CA 1
ATOM 2503 C C . PRO A 1 316 ? -37.467 -0.003 -29.351 1.00 36.59 316 PRO A C 1
ATOM 2505 O O . PRO A 1 316 ? -37.149 1.055 -29.889 1.00 36.59 316 PRO A O 1
ATOM 2508 N N . THR A 1 317 ? -38.374 -0.873 -29.811 1.00 36.81 317 THR A N 1
ATOM 2509 C CA . THR A 1 317 ? -39.319 -0.761 -30.948 1.00 36.81 317 THR A CA 1
ATOM 2510 C C . THR A 1 317 ? -38.760 -0.710 -32.363 1.00 36.81 317 THR A C 1
ATOM 2512 O O . THR A 1 317 ? -38.070 0.266 -32.714 1.00 36.81 317 THR A O 1
#

InterPro domains:
  IPR056044 Domain of unknown function DUF7627 [PF24628] (69-305)

Organism: Panagrellus redivivus (NCBI:txid6233)